Protein AF-A0A220MGC7-F1 (afdb_monomer_lite)

Organism: NCBI:txid54913

Structure (mmCIF, N/CA/C/O backbone):
data_AF-A0A220MGC7-F1
#
_entry.id   AF-A0A220MGC7-F1
#
loop_
_atom_site.group_PDB
_atom_site.id
_atom_site.type_symbol
_atom_site.label_atom_id
_atom_site.label_alt_id
_atom_site.label_comp_id
_atom_site.label_asym_id
_atom_site.label_entity_id
_atom_site.label_seq_id
_atom_site.pdbx_PDB_ins_code
_atom_site.Cartn_x
_atom_site.Cartn_y
_atom_site.Cartn_z
_atom_site.occupancy
_atom_site.B_iso_or_equiv
_atom_site.auth_seq_id
_atom_site.auth_comp_id
_atom_site.auth_asym_id
_atom_site.auth_atom_id
_atom_site.pdbx_PDB_model_num
ATOM 1 N N . MET A 1 1 ? 6.295 -24.221 7.980 1.00 47.97 1 MET A N 1
ATOM 2 C CA . MET A 1 1 ? 5.967 -22.793 8.224 1.00 47.97 1 MET A CA 1
ATOM 3 C C . MET A 1 1 ? 4.559 -22.702 8.800 1.00 47.97 1 MET A C 1
ATOM 5 O O . MET A 1 1 ? 3.687 -23.423 8.346 1.00 47.97 1 MET A O 1
ATOM 9 N N . HIS A 1 2 ? 4.346 -21.854 9.801 1.00 59.75 2 HIS A N 1
ATOM 10 C CA . HIS A 1 2 ? 3.189 -21.803 10.715 1.00 59.75 2 HIS A CA 1
ATOM 11 C C . HIS A 1 2 ? 1.867 -21.278 10.103 1.00 59.75 2 HIS A C 1
ATOM 13 O O . HIS A 1 2 ? 0.890 -21.113 10.821 1.00 59.75 2 HIS A O 1
ATOM 19 N N . GLY A 1 3 ? 1.795 -21.013 8.792 1.00 69.31 3 GLY A N 1
ATOM 20 C CA . GLY A 1 3 ? 0.555 -20.589 8.115 1.00 69.31 3 GLY A CA 1
ATOM 21 C C . GLY A 1 3 ? 0.034 -19.190 8.491 1.00 69.31 3 GLY A C 1
ATOM 22 O O . GLY A 1 3 ? -1.058 -18.814 8.059 1.00 69.31 3 GLY A O 1
ATOM 23 N N . PHE A 1 4 ? 0.802 -18.421 9.273 1.00 72.69 4 PHE A N 1
ATOM 24 C CA . PHE A 1 4 ? 0.539 -17.022 9.615 1.00 72.69 4 PHE A CA 1
ATOM 25 C C . PHE A 1 4 ? 1.581 -16.122 8.935 1.00 72.69 4 PHE A C 1
ATOM 27 O O . PHE A 1 4 ? 2.772 -16.400 9.066 1.00 72.69 4 PHE A O 1
ATOM 34 N N . PRO A 1 5 ? 1.164 -15.059 8.221 1.00 79.25 5 PRO A N 1
ATOM 35 C CA . PRO A 1 5 ? 2.094 -14.146 7.552 1.00 79.25 5 PRO A CA 1
ATOM 36 C C . PRO A 1 5 ? 2.871 -13.267 8.542 1.00 79.25 5 PRO A C 1
ATOM 38 O O . PRO A 1 5 ? 4.000 -12.879 8.263 1.00 79.25 5 PRO A O 1
ATOM 41 N N . VAL A 1 6 ? 2.261 -12.954 9.690 1.00 86.88 6 VAL A N 1
ATOM 42 C CA . VAL A 1 6 ? 2.831 -12.154 10.779 1.00 86.88 6 VAL A CA 1
ATOM 43 C C . VAL A 1 6 ? 2.345 -12.748 12.101 1.00 86.88 6 VAL A C 1
ATOM 45 O O . VAL A 1 6 ? 1.172 -13.110 12.210 1.00 86.88 6 VAL A O 1
ATOM 48 N N . ILE A 1 7 ? 3.233 -12.839 13.092 1.00 89.38 7 ILE A N 1
ATOM 49 C CA . ILE A 1 7 ? 2.901 -13.187 14.480 1.00 89.38 7 ILE A CA 1
ATOM 50 C C . ILE A 1 7 ? 3.093 -11.933 15.327 1.00 89.38 7 ILE A C 1
ATOM 52 O O . ILE A 1 7 ? 4.129 -11.275 15.234 1.00 89.38 7 ILE A O 1
ATOM 56 N N . VAL A 1 8 ? 2.088 -11.598 16.132 1.00 90.25 8 VAL A N 1
ATOM 57 C CA . VAL A 1 8 ? 2.117 -10.438 17.026 1.00 90.25 8 VAL A CA 1
ATOM 58 C C . VAL A 1 8 ? 2.331 -10.926 18.449 1.00 90.25 8 VAL A C 1
ATOM 60 O O . VAL A 1 8 ? 1.638 -11.842 18.894 1.00 90.25 8 VAL A O 1
ATOM 63 N N . PHE A 1 9 ? 3.269 -10.305 19.155 1.00 89.25 9 PHE A N 1
ATOM 64 C CA . PHE A 1 9 ? 3.554 -10.591 20.555 1.00 89.25 9 PHE A CA 1
ATOM 65 C C . PHE A 1 9 ? 3.018 -9.470 21.444 1.00 89.25 9 PHE A C 1
ATOM 67 O O . PHE A 1 9 ? 3.041 -8.300 21.058 1.00 89.25 9 PHE A O 1
ATOM 74 N N . ASP A 1 10 ? 2.510 -9.849 22.611 1.00 86.50 10 ASP A N 1
ATOM 75 C CA . ASP A 1 10 ? 2.192 -8.927 23.691 1.00 86.50 10 ASP A CA 1
ATOM 76 C C . ASP A 1 10 ? 3.470 -8.494 24.430 1.00 86.50 10 ASP A C 1
ATOM 78 O O . ASP A 1 10 ? 4.592 -8.901 24.110 1.00 86.50 10 ASP A O 1
ATOM 82 N N . ARG A 1 11 ? 3.301 -7.665 25.459 1.00 82.19 11 ARG A N 1
ATOM 83 C CA . ARG A 1 11 ? 4.412 -7.145 26.273 1.00 82.19 11 ARG A CA 1
ATOM 84 C C . ARG A 1 11 ? 5.139 -8.204 27.097 1.00 82.19 11 ARG A C 1
ATOM 86 O O . ARG A 1 11 ? 6.274 -7.979 27.504 1.00 82.19 11 ARG A O 1
ATOM 93 N N . ASN A 1 12 ? 4.502 -9.344 27.332 1.00 85.69 12 ASN A N 1
ATOM 94 C CA . ASN A 1 12 ? 5.062 -10.470 28.066 1.00 85.69 12 ASN A CA 1
ATOM 95 C C . ASN A 1 12 ? 5.705 -11.498 27.121 1.00 85.69 12 ASN A C 1
ATOM 97 O O . ASN A 1 12 ? 5.949 -12.633 27.533 1.00 85.69 12 ASN A O 1
ATOM 101 N N . ASN A 1 13 ? 5.952 -11.126 25.857 1.00 85.56 13 ASN A N 1
ATOM 102 C CA . ASN A 1 13 ? 6.429 -12.007 24.790 1.00 85.56 13 ASN A CA 1
ATOM 103 C C . ASN A 1 13 ? 5.530 -13.234 24.553 1.00 85.56 13 ASN A C 1
ATOM 105 O O . ASN A 1 13 ? 5.975 -14.244 24.002 1.00 85.56 13 ASN A O 1
ATOM 109 N N . LYS A 1 14 ? 4.253 -13.162 24.937 1.00 89.19 14 LYS A N 1
ATOM 110 C CA . LYS A 1 14 ? 3.251 -14.171 24.593 1.00 89.19 14 LYS A CA 1
ATOM 111 C C . LYS A 1 14 ? 2.584 -13.788 23.285 1.00 89.19 14 LYS A C 1
ATOM 113 O O . LYS A 1 14 ? 2.528 -12.626 22.896 1.00 89.19 14 LYS A O 1
ATOM 118 N N . ILE A 1 15 ? 2.073 -14.784 22.574 1.00 90.12 15 ILE A N 1
ATOM 119 C CA . ILE A 1 15 ? 1.393 -14.545 21.303 1.00 90.12 15 ILE A CA 1
AT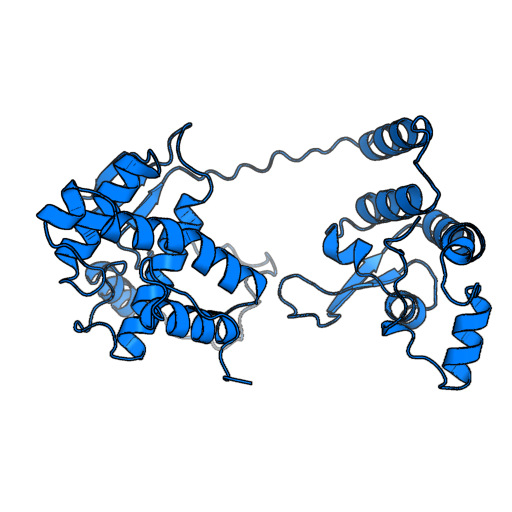OM 120 C C . ILE A 1 15 ? 0.086 -13.798 21.574 1.00 90.12 15 ILE A C 1
ATOM 122 O O . ILE A 1 15 ? -0.821 -14.321 22.223 1.00 90.12 15 ILE A O 1
ATOM 126 N N . HIS A 1 16 ? -0.042 -12.603 21.003 1.00 91.19 16 HIS A N 1
ATOM 127 C CA . HIS A 1 16 ? -1.287 -11.854 20.995 1.00 91.19 16 HIS A CA 1
ATOM 128 C C . HIS A 1 16 ? -2.202 -12.426 19.899 1.00 91.19 16 HIS A C 1
ATOM 130 O O . HIS A 1 16 ? -2.249 -11.948 18.756 1.00 91.19 16 HIS A O 1
ATOM 136 N N . LEU A 1 17 ? -2.944 -13.479 20.251 1.00 91.00 17 LEU A N 1
ATOM 137 C CA . LEU A 1 17 ? -3.769 -14.255 19.320 1.00 91.00 17 LEU A CA 1
ATOM 138 C C . LEU A 1 17 ? -4.753 -13.399 18.489 1.00 91.00 17 LEU A C 1
ATOM 140 O O . LEU A 1 17 ? -4.747 -13.563 17.268 1.00 91.00 17 LEU A O 1
ATOM 144 N N . PRO A 1 18 ? -5.525 -12.443 19.055 1.00 92.38 18 PRO A N 1
ATOM 145 C CA . PRO A 1 18 ? -6.487 -11.653 18.273 1.00 92.38 18 PRO A CA 1
ATOM 146 C C . PRO A 1 18 ? -5.854 -10.872 17.114 1.00 92.38 18 PRO A C 1
ATOM 148 O O . PRO A 1 18 ? -6.333 -10.924 15.984 1.00 92.38 18 PRO A O 1
ATOM 151 N N . LEU A 1 19 ? -4.737 -10.185 17.367 1.00 93.62 19 LEU A N 1
ATOM 152 C CA . LEU A 1 19 ? -4.000 -9.429 16.352 1.00 93.62 19 LEU A CA 1
ATOM 153 C C . LEU A 1 19 ? -3.305 -10.337 15.333 1.00 93.62 19 LEU A C 1
ATOM 155 O O . LEU A 1 19 ? -3.246 -9.995 14.154 1.00 93.62 19 LEU A O 1
ATOM 159 N N . THR A 1 20 ? -2.841 -11.514 15.757 1.00 93.25 20 THR A N 1
ATOM 160 C CA . THR A 1 20 ? -2.259 -12.523 14.856 1.00 93.25 20 THR A CA 1
ATOM 161 C C . THR A 1 20 ? -3.316 -13.101 13.904 1.00 93.25 20 THR A C 1
ATOM 163 O O . THR A 1 20 ? -3.089 -13.195 12.694 1.00 93.25 20 THR A O 1
ATOM 166 N N . VAL A 1 21 ? -4.507 -13.427 14.418 1.00 92.88 21 VAL A N 1
ATOM 167 C CA . VAL A 1 21 ? -5.656 -13.867 13.607 1.00 92.88 21 VAL A CA 1
ATOM 168 C C . VAL A 1 21 ? -6.116 -12.746 12.679 1.00 92.88 21 VAL A C 1
ATOM 170 O O . VAL A 1 21 ? -6.300 -12.979 11.485 1.00 92.88 21 VAL A O 1
ATOM 173 N N . PHE A 1 22 ? -6.236 -11.520 13.193 1.00 94.75 22 PHE A N 1
ATOM 174 C CA . PHE A 1 22 ? -6.570 -10.354 12.382 1.00 94.75 22 PHE A CA 1
ATOM 175 C C . PHE A 1 22 ? -5.589 -10.160 11.228 1.00 94.75 22 PHE A C 1
ATOM 177 O O . PHE A 1 22 ? -6.034 -9.976 10.101 1.00 94.75 22 PHE A O 1
ATOM 184 N N . ALA A 1 23 ? -4.278 -10.234 11.475 1.00 92.81 23 ALA A N 1
ATOM 185 C CA . ALA A 1 23 ? -3.274 -10.076 10.430 1.00 92.81 23 ALA A CA 1
ATOM 186 C C . ALA A 1 23 ? -3.489 -11.099 9.308 1.00 92.81 23 ALA A C 1
ATOM 188 O O . ALA A 1 23 ? -3.582 -10.724 8.139 1.00 92.81 23 ALA A O 1
ATOM 189 N N . LYS A 1 24 ? -3.658 -12.381 9.656 1.00 92.50 24 LYS A N 1
ATOM 190 C CA . LYS A 1 24 ? -3.929 -13.448 8.683 1.00 92.50 24 LYS A CA 1
ATOM 191 C C . LYS A 1 24 ? -5.165 -13.155 7.829 1.00 92.50 24 LYS A C 1
ATOM 193 O O . LYS A 1 24 ? -5.079 -13.217 6.607 1.00 92.50 24 LYS A O 1
ATOM 198 N N . GLU A 1 25 ? -6.284 -12.804 8.453 1.00 92.69 25 GLU A N 1
ATOM 199 C CA . GLU A 1 25 ? -7.544 -12.528 7.746 1.00 92.69 25 GLU A CA 1
ATOM 200 C C . GLU A 1 25 ? -7.506 -11.201 6.966 1.00 92.69 25 GLU A C 1
ATOM 202 O O . GLU A 1 25 ? -8.093 -11.061 5.895 1.00 92.69 25 GLU A O 1
ATOM 207 N N . ALA A 1 26 ? -6.758 -10.207 7.443 1.00 90.88 26 ALA A N 1
ATOM 208 C CA . ALA A 1 26 ? -6.534 -8.974 6.701 1.00 90.88 26 ALA A CA 1
ATOM 209 C C . ALA A 1 26 ? -5.710 -9.236 5.430 1.00 90.88 26 ALA A C 1
ATOM 211 O O . ALA A 1 26 ? -5.998 -8.639 4.395 1.00 90.88 26 ALA A O 1
ATOM 212 N N . HIS A 1 27 ? -4.729 -10.144 5.478 1.00 88.94 27 HIS A N 1
ATOM 213 C CA . HIS A 1 27 ? -3.932 -10.548 4.314 1.00 88.94 27 HIS A CA 1
ATOM 214 C C . HIS A 1 27 ? -4.713 -11.370 3.282 1.00 88.94 27 HIS A C 1
ATOM 216 O O . HIS A 1 27 ? -4.355 -11.340 2.107 1.00 88.94 27 HIS A O 1
ATOM 222 N N . THR A 1 28 ? -5.770 -12.084 3.682 1.00 87.69 28 THR A N 1
ATOM 223 C CA . THR A 1 28 ? -6.660 -12.769 2.728 1.00 87.69 28 THR A CA 1
ATOM 224 C C . THR A 1 28 ? -7.648 -11.794 2.087 1.00 87.69 28 THR A C 1
ATOM 226 O O . THR A 1 28 ? -7.930 -11.897 0.895 1.00 87.69 28 THR A O 1
ATOM 229 N N . ALA A 1 29 ? -8.145 -10.814 2.849 1.00 85.31 29 ALA A N 1
ATOM 230 C CA . ALA A 1 29 ? -9.151 -9.862 2.377 1.00 85.31 29 ALA A CA 1
ATOM 231 C C . ALA A 1 29 ? -8.580 -8.622 1.658 1.00 85.31 29 ALA A C 1
ATOM 233 O O . ALA A 1 29 ? -9.304 -7.950 0.916 1.00 85.31 29 ALA A O 1
ATOM 234 N N . LYS A 1 30 ? -7.319 -8.250 1.914 1.00 86.25 30 LYS A N 1
ATOM 235 C CA . LYS A 1 30 ? -6.673 -7.020 1.419 1.00 86.25 30 LYS A CA 1
ATOM 236 C C . LYS A 1 30 ? -5.268 -7.304 0.890 1.00 86.25 30 LYS A C 1
ATOM 238 O O . LYS A 1 30 ? -4.669 -8.332 1.172 1.00 86.25 30 LYS A O 1
ATOM 243 N N . SER A 1 31 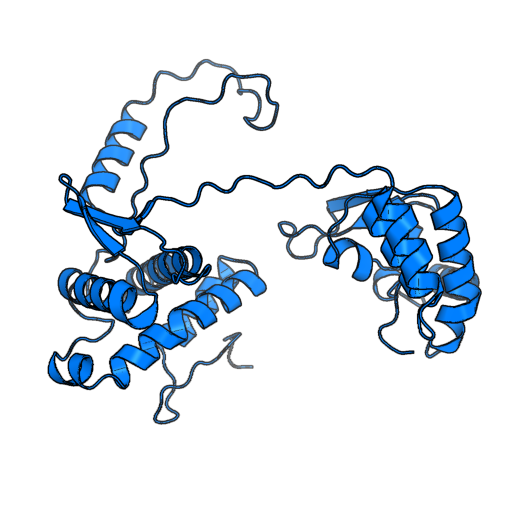? -4.714 -6.348 0.140 1.00 84.25 31 SER A N 1
ATOM 244 C CA . SER A 1 31 ? -3.312 -6.422 -0.280 1.00 84.25 31 SER A CA 1
ATOM 245 C C . SER A 1 31 ? -2.376 -6.406 0.932 1.00 84.25 31 SER A C 1
ATOM 247 O O . SER A 1 31 ? -2.678 -5.789 1.958 1.00 84.25 31 SER A O 1
ATOM 249 N N . GLN A 1 32 ? -1.203 -7.029 0.790 1.00 85.69 32 GLN A N 1
ATOM 250 C CA . GLN A 1 32 ? -0.223 -7.160 1.873 1.00 85.69 32 GLN A CA 1
ATOM 251 C C . GLN A 1 32 ? 0.145 -5.812 2.512 1.00 85.69 32 GLN A C 1
ATOM 253 O O . GLN A 1 32 ? 0.155 -5.685 3.733 1.00 85.69 32 GLN A O 1
ATOM 258 N N . GLY A 1 33 ? 0.368 -4.778 1.694 1.00 85.38 33 GLY A N 1
ATOM 259 C CA . GLY A 1 33 ? 0.678 -3.433 2.186 1.00 85.38 33 GLY A CA 1
ATOM 260 C C . GLY A 1 33 ? -0.461 -2.804 2.995 1.00 85.38 33 GLY A C 1
ATOM 261 O O . GLY A 1 33 ? -0.215 -2.159 4.014 1.00 85.38 33 GLY A O 1
ATOM 262 N N . THR A 1 34 ? -1.716 -3.007 2.578 1.00 87.06 34 THR A N 1
ATOM 263 C CA . THR A 1 34 ? -2.887 -2.503 3.312 1.00 87.06 34 THR A CA 1
ATOM 264 C C . THR A 1 34 ? -3.085 -3.245 4.629 1.00 87.06 34 THR A C 1
ATOM 266 O O . THR A 1 34 ? -3.285 -2.585 5.644 1.00 87.06 34 THR A O 1
ATOM 269 N N . ALA A 1 35 ? -2.969 -4.575 4.634 1.00 90.62 35 ALA A N 1
ATOM 270 C CA . ALA A 1 35 ? -3.054 -5.377 5.853 1.00 90.62 35 ALA A CA 1
ATOM 271 C C . ALA A 1 35 ? -1.992 -4.952 6.884 1.00 90.62 35 ALA A C 1
ATOM 273 O O . ALA A 1 35 ? -2.333 -4.654 8.029 1.00 90.62 35 ALA A O 1
ATOM 274 N N . ASN A 1 36 ? -0.737 -4.791 6.449 1.00 91.25 36 ASN A N 1
ATOM 275 C CA . ASN A 1 36 ? 0.356 -4.321 7.305 1.00 91.25 36 ASN A CA 1
ATOM 276 C C . ASN A 1 36 ? 0.114 -2.906 7.834 1.00 91.25 36 ASN A C 1
ATOM 278 O O . ASN A 1 36 ? 0.331 -2.634 9.010 1.00 91.25 36 ASN A O 1
ATOM 282 N N . THR A 1 37 ? -0.370 -2.001 6.981 1.00 91.81 37 THR A N 1
ATOM 283 C CA . THR A 1 37 ? -0.686 -0.630 7.402 1.00 91.81 37 THR A CA 1
ATOM 284 C C . THR A 1 37 ? -1.789 -0.636 8.455 1.00 91.81 37 THR A C 1
ATOM 286 O O . THR A 1 37 ? -1.679 0.069 9.454 1.00 91.81 37 THR A O 1
ATOM 289 N N . TYR A 1 38 ? -2.834 -1.443 8.271 1.00 94.50 38 TYR A N 1
ATOM 290 C CA . TYR A 1 38 ? -3.927 -1.549 9.235 1.00 94.50 38 TYR A CA 1
ATOM 291 C C . TYR A 1 38 ? -3.438 -2.096 10.573 1.00 94.50 38 TYR A C 1
ATOM 293 O O . TYR A 1 38 ? -3.701 -1.470 11.597 1.00 94.50 38 TYR A O 1
ATOM 301 N N . LEU A 1 39 ? -2.670 -3.189 10.557 1.00 93.62 39 LEU A N 1
ATOM 302 C CA . LEU A 1 39 ? -2.075 -3.767 11.761 1.00 93.62 39 LEU A CA 1
ATOM 303 C C . LEU A 1 39 ? -1.206 -2.744 12.505 1.00 93.62 39 LEU A C 1
ATOM 305 O O . LEU A 1 39 ? -1.440 -2.475 13.679 1.00 93.62 39 LEU A O 1
ATOM 309 N N . ASN A 1 40 ? -0.274 -2.098 11.804 1.00 92.50 40 ASN A N 1
ATOM 310 C CA . ASN A 1 40 ? 0.619 -1.096 12.393 1.00 92.50 40 ASN A CA 1
ATOM 311 C C . ASN A 1 40 ? -0.124 0.126 12.936 1.00 92.50 40 ASN A C 1
ATOM 313 O O . ASN A 1 40 ? 0.341 0.757 13.880 1.00 92.50 40 ASN A O 1
ATOM 317 N N . THR A 1 41 ? -1.277 0.464 12.357 1.00 93.81 41 THR A N 1
ATOM 318 C CA . THR A 1 41 ? -2.065 1.615 12.810 1.00 93.81 41 THR A CA 1
ATOM 319 C C . THR A 1 41 ? -2.847 1.305 14.086 1.00 93.81 41 THR A C 1
ATOM 321 O O . THR A 1 41 ? -2.999 2.189 14.924 1.00 93.81 41 THR A O 1
ATOM 324 N N . ILE A 1 42 ? -3.339 0.074 14.259 1.00 94.88 42 ILE A N 1
ATOM 325 C CA . ILE A 1 42 ? -4.097 -0.306 15.464 1.00 94.88 42 ILE A CA 1
ATOM 326 C C . ILE A 1 42 ? -3.194 -0.766 16.608 1.00 94.88 42 ILE A C 1
ATOM 328 O O . ILE A 1 42 ? -3.581 -0.617 17.761 1.00 94.88 42 ILE A O 1
ATOM 332 N N . LEU A 1 43 ? -1.989 -1.272 16.322 1.00 93.44 43 LEU A N 1
ATOM 333 C CA . LEU A 1 43 ? -1.046 -1.753 17.338 1.00 93.44 43 LEU A CA 1
ATOM 334 C C . LEU A 1 43 ? -0.839 -0.764 18.505 1.00 93.44 43 LEU A C 1
ATOM 336 O O . LEU A 1 43 ? -1.012 -1.181 19.649 1.00 93.44 43 LEU A O 1
ATOM 340 N N . PRO A 1 44 ? -0.576 0.540 18.273 1.00 93.62 44 PRO A N 1
ATOM 341 C CA . PRO A 1 44 ? -0.418 1.506 19.359 1.00 93.62 44 PRO A CA 1
ATOM 342 C C . PRO A 1 44 ? -1.652 1.662 20.256 1.00 93.62 44 PRO A C 1
ATOM 344 O O . PRO A 1 44 ? -1.499 2.003 21.426 1.00 93.62 44 PRO A O 1
ATOM 347 N N . PHE A 1 45 ? -2.860 1.432 19.733 1.00 94.25 45 PHE A N 1
ATOM 348 C CA . PHE A 1 45 ? -4.089 1.447 20.529 1.00 94.25 45 PHE A CA 1
ATOM 349 C C . PHE A 1 45 ? -4.174 0.225 21.445 1.00 94.25 45 PHE A C 1
ATOM 351 O O . PHE A 1 45 ? -4.414 0.389 22.636 1.00 94.25 45 PHE A O 1
ATOM 358 N N . PHE A 1 46 ? -3.901 -0.977 20.926 1.00 93.69 46 PHE A N 1
ATOM 359 C CA . PHE A 1 46 ? -3.861 -2.194 21.749 1.00 93.69 46 PHE A CA 1
ATOM 360 C C . PHE A 1 46 ? -2.778 -2.113 22.815 1.00 93.69 46 PHE A C 1
ATOM 362 O O . PHE A 1 46 ? -3.044 -2.401 23.975 1.00 93.69 46 PHE A O 1
ATOM 369 N N . SER A 1 47 ? -1.587 -1.633 22.445 1.00 92.12 47 SER A N 1
ATOM 370 C CA . SER A 1 47 ? -0.546 -1.364 23.427 1.00 92.12 47 SER A CA 1
ATOM 371 C C . SER A 1 47 ? -1.054 -0.393 24.483 1.00 92.12 47 SER A C 1
ATOM 373 O O . SER A 1 47 ? -0.970 -0.722 25.653 1.00 92.12 47 SER A O 1
ATOM 375 N N . TRP A 1 48 ? -1.626 0.755 24.097 1.00 92.94 48 TRP A N 1
ATOM 376 C CA . TRP A 1 48 ? -2.128 1.766 25.034 1.00 92.94 48 TRP A CA 1
ATOM 377 C C . TRP A 1 48 ? -3.141 1.220 26.047 1.00 92.94 48 TRP A C 1
ATOM 379 O O . TRP A 1 48 ? -3.010 1.551 27.223 1.00 92.94 48 TRP A O 1
ATOM 389 N N . LEU A 1 49 ? -4.064 0.343 25.635 1.00 91.62 49 LEU A N 1
ATOM 390 C CA . LEU A 1 49 ? -4.991 -0.329 26.558 1.00 91.62 49 LEU A CA 1
ATOM 391 C C . LEU A 1 49 ? -4.264 -1.114 27.669 1.00 91.62 49 LEU A C 1
ATOM 393 O O . LEU A 1 49 ? -4.766 -1.195 28.783 1.00 91.62 49 LEU A O 1
ATOM 397 N N . GLU A 1 50 ? -3.074 -1.652 27.389 1.00 88.88 50 GLU A N 1
ATOM 398 C CA . GLU A 1 50 ? -2.268 -2.426 28.345 1.00 88.88 50 GLU A CA 1
ATOM 399 C C . GLU A 1 50 ? -1.292 -1.580 29.187 1.00 88.88 50 GLU A C 1
ATOM 401 O O . GLU A 1 50 ? -0.815 -2.056 30.215 1.00 88.88 50 GLU A O 1
ATOM 406 N N . ILE A 1 51 ? -0.916 -0.368 28.749 1.00 89.50 51 ILE A N 1
ATOM 407 C CA . ILE A 1 51 ? 0.084 0.481 29.452 1.00 89.50 51 ILE A CA 1
ATOM 408 C C . ILE A 1 51 ? -0.575 1.543 30.306 1.00 89.50 51 ILE A C 1
ATOM 410 O O . ILE A 1 51 ? -0.018 1.954 31.323 1.00 89.50 51 ILE A O 1
ATOM 414 N N . ASP A 1 52 ? -1.667 2.106 29.805 1.00 90.06 52 ASP A N 1
ATOM 415 C CA . ASP A 1 52 ? -2.153 3.370 30.313 1.00 90.06 52 ASP A CA 1
ATOM 416 C C . ASP A 1 52 ? -2.750 3.178 31.712 1.00 90.06 52 ASP A C 1
ATOM 418 O O . ASP A 1 52 ? -3.676 2.379 31.872 1.00 90.06 52 ASP A O 1
ATOM 422 N N . PRO A 1 53 ? -2.252 3.894 32.739 1.00 87.31 53 PRO A N 1
ATOM 423 C CA . PRO A 1 53 ? -2.713 3.695 34.107 1.00 87.31 53 PRO A CA 1
ATOM 424 C C . PRO A 1 53 ? -4.218 3.904 34.274 1.00 87.31 53 PRO A C 1
ATOM 426 O O . PRO A 1 53 ? -4.817 3.283 35.150 1.00 87.31 53 PRO A O 1
ATOM 429 N N . TRP A 1 54 ? -4.834 4.771 33.463 1.00 86.44 54 TRP A N 1
ATOM 430 C CA . TRP A 1 54 ? -6.276 4.987 33.497 1.00 86.44 54 TRP A CA 1
ATOM 431 C C . TRP A 1 54 ? -7.030 3.798 32.898 1.00 86.44 54 TRP A C 1
ATOM 433 O O . TRP A 1 54 ? -7.985 3.328 33.513 1.00 86.44 54 TRP A O 1
ATOM 443 N N . GLN A 1 55 ? -6.567 3.260 31.765 1.00 86.31 55 GLN A N 1
ATOM 444 C CA . GLN A 1 55 ? -7.187 2.084 31.135 1.00 86.31 55 GLN A CA 1
ATOM 445 C C . GLN A 1 55 ? -7.043 0.818 31.984 1.00 86.31 55 GLN A C 1
ATOM 447 O O . GLN A 1 55 ? -7.997 0.057 32.142 1.00 86.31 55 GLN A O 1
ATOM 452 N N . ILE A 1 56 ? -5.883 0.628 32.616 1.00 86.44 56 ILE A N 1
ATOM 453 C CA . ILE A 1 56 ? -5.659 -0.493 33.537 1.00 86.44 56 ILE A CA 1
ATOM 454 C C . ILE A 1 56 ? -6.626 -0.404 34.726 1.00 86.44 56 ILE A C 1
ATOM 456 O O . ILE A 1 56 ? -7.234 -1.403 35.103 1.00 86.44 56 ILE A O 1
ATOM 460 N N . ARG A 1 57 ? -6.817 0.794 35.303 1.00 86.69 57 ARG A N 1
ATOM 461 C CA . ARG A 1 57 ? -7.763 1.004 36.416 1.00 86.69 57 ARG A CA 1
ATOM 462 C C . ARG A 1 57 ? -9.220 0.850 35.994 1.00 86.69 57 ARG A C 1
ATOM 464 O O . ARG A 1 57 ? -10.022 0.362 36.782 1.00 86.69 57 ARG A O 1
ATOM 471 N N . SER A 1 58 ? -9.572 1.288 34.786 1.00 84.00 58 SER A N 1
ATOM 472 C CA . SER A 1 58 ? -10.936 1.165 34.261 1.00 84.00 58 SER A CA 1
ATOM 473 C C . SER A 1 58 ? -11.292 -0.278 33.885 1.00 84.00 58 SER A C 1
ATOM 475 O O . SER A 1 58 ? -12.475 -0.580 33.696 1.00 84.00 58 SER A O 1
ATOM 477 N N . GLY A 1 59 ? -10.285 -1.158 33.798 1.00 84.81 59 GLY A N 1
ATOM 478 C CA . GLY A 1 59 ? -10.425 -2.567 33.444 1.00 84.81 59 GLY A CA 1
ATOM 479 C C . GLY A 1 59 ? -10.881 -2.774 32.001 1.00 84.81 59 GLY A C 1
ATOM 480 O O . GLY A 1 59 ? -11.385 -3.844 31.670 1.00 84.81 59 GLY A O 1
ATOM 481 N N . VAL A 1 60 ? -10.771 -1.752 31.146 1.00 87.31 60 VAL A N 1
ATOM 482 C CA . VAL A 1 60 ? -11.288 -1.827 29.779 1.00 87.31 60 VAL A CA 1
ATOM 483 C C . VAL A 1 60 ? -10.324 -2.614 28.903 1.00 87.31 60 VAL A C 1
ATOM 485 O O . VAL A 1 60 ? -9.187 -2.215 28.668 1.00 87.31 60 VAL A O 1
ATOM 488 N N . THR A 1 61 ? -10.815 -3.730 28.375 1.00 90.12 61 THR A N 1
ATOM 489 C CA . THR A 1 61 ? -10.101 -4.576 27.418 1.00 90.12 61 THR A CA 1
ATOM 490 C C . THR A 1 61 ? -10.779 -4.531 26.048 1.00 90.12 61 THR A C 1
ATOM 492 O O . THR A 1 61 ? -11.901 -4.046 25.890 1.00 90.12 61 THR A O 1
ATOM 495 N N . TRP A 1 62 ? -10.094 -5.019 25.012 1.00 91.94 62 TRP A N 1
ATOM 496 C CA . TRP A 1 62 ? -10.617 -4.997 23.640 1.00 91.94 62 TRP A CA 1
ATOM 497 C C . TRP A 1 62 ? -11.867 -5.877 23.451 1.00 91.94 62 TRP A C 1
ATOM 499 O O . TRP A 1 62 ? -12.640 -5.654 22.525 1.00 91.94 62 TRP A O 1
ATOM 509 N N . ASN A 1 63 ? -12.076 -6.883 24.302 1.00 92.81 63 ASN A N 1
ATOM 510 C CA . ASN A 1 63 ? -13.195 -7.825 24.229 1.00 92.81 63 ASN A CA 1
ATOM 511 C C . ASN A 1 63 ? -14.377 -7.453 25.144 1.00 92.81 63 ASN A C 1
ATOM 513 O O . ASN A 1 63 ? -15.263 -8.280 25.352 1.00 92.81 63 ASN A O 1
ATOM 517 N N . GLU A 1 64 ? -14.405 -6.224 25.661 1.00 93.88 64 GLU A N 1
ATOM 518 C CA . GLU A 1 64 ? -15.511 -5.680 26.454 1.00 93.88 64 GLU A CA 1
ATOM 519 C C . GLU A 1 64 ? -16.761 -5.363 25.626 1.00 93.88 64 GLU A C 1
ATOM 521 O O . GLU A 1 64 ? -16.741 -5.384 24.392 1.00 93.88 64 GLU A O 1
ATOM 526 N N . LYS A 1 65 ? -17.859 -5.019 26.316 1.00 93.06 65 LYS A N 1
ATOM 527 C CA . LYS A 1 65 ? -19.112 -4.567 25.687 1.00 93.06 65 LYS A CA 1
ATOM 528 C C . LYS A 1 65 ? -18.872 -3.428 24.678 1.00 93.06 65 LYS A C 1
ATOM 530 O O . LYS A 1 65 ? -18.023 -2.564 24.937 1.00 93.06 65 LYS A O 1
ATOM 535 N N . PRO A 1 66 ? -19.642 -3.354 23.574 1.00 92.56 66 PRO A N 1
ATOM 536 C CA . PRO A 1 66 ? -19.452 -2.342 22.534 1.00 92.56 66 PRO A CA 1
ATOM 537 C C . PRO A 1 66 ? -19.393 -0.899 23.046 1.00 92.56 66 PRO A C 1
ATOM 539 O O . PRO A 1 66 ? -18.618 -0.094 22.534 1.00 92.56 66 PRO A O 1
ATOM 542 N N . GLU A 1 67 ? -20.162 -0.560 24.079 1.00 91.12 67 GLU A N 1
ATOM 543 C CA . GLU A 1 67 ? -20.194 0.775 24.685 1.00 91.12 67 GLU A CA 1
ATOM 544 C C . GLU A 1 67 ? -18.866 1.121 25.371 1.00 91.12 67 GLU A C 1
ATOM 546 O O . GLU A 1 67 ? -18.348 2.223 25.191 1.00 91.12 67 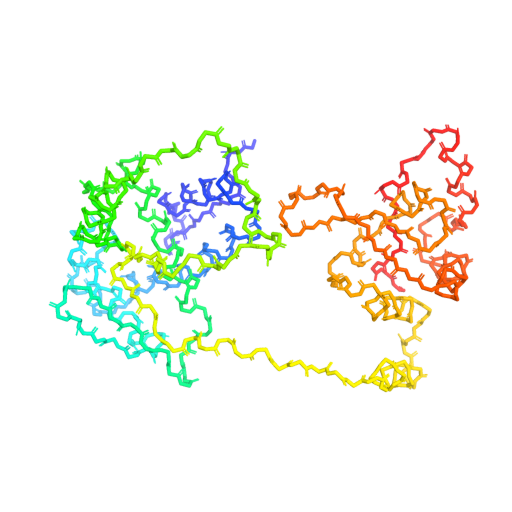GLU A O 1
ATOM 551 N N . ARG A 1 68 ? -18.275 0.164 26.099 1.00 92.56 68 ARG A N 1
ATOM 552 C CA . ARG A 1 68 ? -16.972 0.331 26.765 1.00 92.56 68 ARG A CA 1
ATOM 553 C C . ARG A 1 68 ? -15.842 0.446 25.749 1.00 92.56 68 ARG A C 1
ATOM 555 O O . ARG A 1 68 ? -14.984 1.315 25.882 1.00 92.56 68 ARG A O 1
ATOM 562 N N . VAL A 1 69 ? -15.890 -0.358 24.687 1.00 93.62 69 VAL A N 1
ATOM 563 C CA . VAL A 1 69 ? -14.943 -0.253 23.571 1.00 93.62 69 VAL A CA 1
ATOM 564 C C . VAL A 1 69 ? -15.057 1.111 22.882 1.00 93.62 69 VAL A C 1
ATOM 566 O O . VAL A 1 69 ? -14.042 1.761 22.631 1.00 93.62 69 VAL A O 1
ATOM 569 N N . ARG A 1 70 ? -16.279 1.588 22.600 1.00 94.19 70 ARG A N 1
ATOM 570 C CA . ARG A 1 70 ? -16.513 2.924 22.019 1.00 94.19 70 ARG A CA 1
ATOM 571 C C . ARG A 1 70 ? -15.960 4.029 22.915 1.00 94.19 70 ARG A C 1
ATOM 573 O O . ARG A 1 70 ? -15.373 4.972 22.390 1.00 94.19 70 ARG A O 1
ATOM 580 N N . GLN A 1 71 ? -16.102 3.908 24.233 1.00 92.81 71 GLN A N 1
ATOM 581 C CA . GLN A 1 71 ? -15.525 4.859 25.182 1.00 92.81 71 GLN A CA 1
ATOM 582 C C . GLN A 1 71 ? -13.990 4.861 25.134 1.00 92.81 71 GLN A C 1
ATOM 584 O O . GLN A 1 71 ? -13.395 5.929 25.010 1.00 92.81 71 GLN A O 1
ATOM 589 N N . ALA A 1 72 ? -13.341 3.694 25.138 1.00 93.94 72 ALA A N 1
ATOM 590 C CA . ALA A 1 72 ? -11.884 3.623 25.018 1.00 93.94 72 ALA A CA 1
ATOM 591 C C . ALA A 1 72 ? -11.375 4.202 23.687 1.00 93.94 72 ALA A C 1
ATOM 593 O O . ALA A 1 72 ? -10.366 4.906 23.655 1.00 93.94 72 ALA A O 1
ATOM 594 N N . ILE A 1 73 ? -12.090 3.961 22.580 1.00 94.88 73 ILE A N 1
ATOM 595 C CA . ILE A 1 73 ? -11.764 4.563 21.278 1.00 94.88 73 ILE A CA 1
ATOM 596 C C . ILE A 1 73 ? -11.936 6.087 21.330 1.00 94.88 73 ILE A C 1
ATOM 598 O O . ILE A 1 73 ? -11.071 6.807 20.838 1.00 94.88 73 ILE A O 1
ATOM 602 N N . TYR A 1 74 ? -13.017 6.587 21.934 1.00 94.00 74 TYR A N 1
ATOM 603 C CA . TYR A 1 74 ? -13.251 8.021 22.126 1.00 94.00 74 TYR A CA 1
ATOM 604 C C . TYR A 1 74 ? -12.105 8.682 22.906 1.00 94.00 74 TYR A C 1
ATOM 606 O O . TYR A 1 74 ? -11.546 9.685 22.457 1.00 94.00 74 TYR A O 1
ATOM 614 N N . GLU A 1 75 ? -11.702 8.087 24.029 1.00 93.06 75 GLU A N 1
ATOM 615 C CA . GLU A 1 75 ? -10.592 8.576 24.852 1.00 93.06 75 GLU A CA 1
ATOM 616 C C . GLU A 1 75 ? -9.267 8.551 24.077 1.00 93.06 75 GLU A C 1
ATOM 618 O O . GLU A 1 75 ? -8.529 9.536 24.088 1.00 93.06 75 GLU A O 1
ATOM 623 N N . TYR A 1 76 ? -8.998 7.483 23.320 1.00 94.00 76 TYR A N 1
ATOM 624 C CA . TYR A 1 76 ? -7.799 7.383 22.488 1.00 94.00 76 TYR A CA 1
ATOM 625 C C . TYR A 1 76 ? -7.753 8.439 21.374 1.00 94.00 76 TYR A C 1
ATOM 627 O O . TYR A 1 76 ? -6.706 9.050 21.131 1.00 94.00 76 TYR A O 1
ATOM 635 N N . LEU A 1 77 ? -8.885 8.680 20.703 1.00 92.81 77 LEU A N 1
ATOM 636 C CA . LEU A 1 77 ? -8.998 9.691 19.650 1.00 92.81 77 LEU A CA 1
ATOM 637 C C . LEU A 1 77 ? -8.649 11.087 20.177 1.00 92.81 77 LEU A C 1
ATOM 639 O O . LEU A 1 77 ? -7.943 11.835 19.502 1.00 92.81 77 LEU A O 1
ATOM 643 N N . ILE A 1 78 ? -9.092 11.420 21.388 1.00 91.19 78 ILE A N 1
ATOM 644 C CA . ILE A 1 78 ? -8.812 12.718 22.010 1.00 91.19 78 ILE A CA 1
ATOM 645 C C . ILE A 1 78 ? -7.372 12.775 22.530 1.00 91.19 78 ILE A C 1
ATOM 647 O O . ILE A 1 78 ? -6.630 13.690 22.185 1.00 91.19 78 ILE A O 1
ATOM 651 N N . GLN A 1 79 ? -6.954 11.793 23.333 1.00 90.81 79 GLN A N 1
ATOM 652 C CA . GLN A 1 79 ? -5.694 11.862 24.081 1.00 90.81 79 GLN A CA 1
ATOM 653 C C . GLN A 1 79 ? -4.451 11.559 23.239 1.00 90.81 79 GLN A C 1
ATOM 655 O O . GLN A 1 79 ? -3.380 12.095 23.519 1.00 90.81 79 GLN A O 1
ATOM 660 N N . LYS A 1 80 ? -4.548 10.656 22.254 1.00 90.50 80 LYS A N 1
ATOM 661 C CA . LYS A 1 80 ? -3.384 10.175 21.480 1.00 90.50 80 LYS A CA 1
ATOM 662 C C . LYS A 1 80 ? -3.398 10.621 20.025 1.00 90.50 80 LYS A C 1
ATOM 664 O O . LYS A 1 80 ? -2.330 10.776 19.431 1.00 90.50 80 LYS A O 1
ATOM 669 N N . MET A 1 81 ? -4.586 10.818 19.454 1.00 88.69 81 MET A N 1
ATOM 670 C CA . MET A 1 81 ? -4.753 11.244 18.060 1.00 88.69 81 MET A CA 1
ATOM 671 C C . MET A 1 81 ? -5.113 12.731 17.925 1.00 88.69 81 MET A C 1
ATOM 673 O O . MET A 1 81 ? -5.225 13.200 16.794 1.00 88.69 81 MET A O 1
ATOM 677 N N . CYS A 1 82 ? -5.269 13.459 19.040 1.00 88.50 82 CYS A N 1
ATOM 678 C CA . CYS A 1 82 ? -5.562 14.900 19.106 1.00 88.50 82 CYS A CA 1
ATOM 679 C C . CYS A 1 82 ? -6.815 15.333 18.319 1.00 88.50 82 CYS A C 1
ATOM 681 O O . CYS A 1 82 ? -6.917 16.473 17.857 1.00 88.50 82 CYS A O 1
ATOM 683 N N . CYS A 1 83 ? -7.774 14.422 18.155 1.00 88.56 83 CYS A N 1
ATOM 684 C CA . CYS A 1 83 ? -9.020 14.673 17.441 1.00 88.56 83 CYS A CA 1
ATOM 685 C C . CYS A 1 83 ? -10.047 15.357 18.350 1.00 88.56 83 CYS A C 1
ATOM 687 O O . CYS A 1 83 ? -10.071 15.138 19.562 1.00 88.56 83 CYS A O 1
ATOM 689 N N . LYS A 1 84 ? -10.964 16.125 17.754 1.00 89.00 84 LYS A N 1
ATOM 690 C CA . LYS A 1 84 ? -12.167 16.598 18.454 1.00 89.00 84 LYS A CA 1
ATOM 691 C C . LYS A 1 84 ? -13.317 15.658 18.126 1.00 89.00 84 LYS A C 1
ATOM 693 O O . LYS A 1 84 ? -13.622 15.448 16.957 1.00 89.00 84 LYS A O 1
ATOM 698 N N . VAL A 1 85 ? -13.950 15.084 19.145 1.00 90.50 85 VAL A N 1
ATOM 699 C CA . VAL A 1 85 ? -15.057 14.140 18.955 1.00 90.50 85 VAL A CA 1
ATOM 700 C C . VAL A 1 85 ? -16.336 14.724 19.540 1.00 90.50 85 VAL A C 1
ATOM 702 O O . VAL A 1 85 ? -16.356 15.163 20.687 1.00 90.50 85 VAL A O 1
ATOM 705 N N . ARG A 1 86 ? -17.405 14.758 18.742 1.00 90.00 86 ARG A N 1
ATOM 706 C CA . ARG A 1 86 ? -18.708 15.328 19.111 1.00 90.00 86 ARG A CA 1
ATOM 707 C C . ARG A 1 86 ? -19.813 14.299 18.931 1.00 90.00 86 ARG A C 1
ATOM 709 O O . ARG A 1 86 ? -19.822 13.547 17.959 1.00 90.00 86 ARG A O 1
ATOM 716 N N . HIS A 1 87 ? -20.771 14.284 19.850 1.00 87.50 87 HIS A N 1
ATOM 717 C CA . HIS A 1 87 ? -21.946 13.432 19.716 1.00 87.50 87 HIS A CA 1
ATOM 718 C C . HIS A 1 87 ? -22.911 14.011 18.675 1.00 87.50 87 HIS A C 1
ATOM 720 O O . HIS A 1 87 ? -23.209 15.207 18.690 1.00 87.50 87 HIS A O 1
ATOM 726 N N . HIS A 1 88 ? -23.402 13.171 17.768 1.00 85.00 88 HIS A N 1
ATOM 727 C CA . HIS A 1 88 ? -24.432 13.554 16.812 1.00 85.00 88 HIS A CA 1
ATOM 728 C C . HIS A 1 88 ? -25.821 13.235 17.363 1.00 85.00 88 HIS A C 1
ATOM 730 O O . HIS A 1 88 ? -26.016 12.236 18.043 1.00 85.00 88 HIS A O 1
ATOM 736 N N . LYS A 1 89 ? -26.835 14.004 16.954 1.00 78.50 89 LYS A N 1
ATOM 737 C CA . LYS A 1 89 ? -28.248 13.793 17.333 1.00 78.50 89 LYS A CA 1
ATOM 738 C C . LYS A 1 89 ? -28.826 12.413 16.970 1.00 78.50 89 LYS A C 1
ATOM 740 O O . LYS A 1 89 ? -29.896 12.068 17.443 1.00 78.50 89 LYS A O 1
ATOM 745 N N . TYR A 1 90 ? -28.138 11.646 16.124 1.00 74.94 90 TYR A N 1
ATOM 746 C CA . TYR A 1 90 ? -28.567 10.319 15.661 1.00 74.94 90 TYR A CA 1
ATOM 747 C C . TYR A 1 90 ? -27.755 9.191 16.322 1.00 74.94 90 TYR A C 1
ATOM 749 O O . TYR A 1 90 ? -27.661 8.102 15.772 1.00 74.94 90 TYR A O 1
ATOM 757 N N . GLY A 1 91 ? -27.097 9.458 17.455 1.00 79.44 91 GLY A N 1
ATOM 758 C CA . GLY A 1 91 ? -26.405 8.445 18.259 1.00 79.44 91 GLY A CA 1
ATOM 759 C C . GLY A 1 91 ? -24.968 8.122 17.836 1.00 79.44 91 GLY A C 1
ATOM 760 O O . GLY A 1 91 ? -24.204 7.623 18.656 1.00 79.44 91 GLY A O 1
ATOM 761 N N . PHE A 1 92 ? -24.555 8.443 16.605 1.00 85.12 92 PHE A N 1
ATOM 762 C CA . PHE A 1 92 ? -23.166 8.282 16.153 1.00 85.12 92 PHE A CA 1
ATOM 763 C C . PHE A 1 92 ? -22.258 9.436 16.617 1.00 85.12 92 PHE A C 1
ATOM 765 O O . PHE A 1 92 ? -22.727 10.504 17.017 1.00 85.12 92 PHE A O 1
ATOM 772 N N . GLN A 1 93 ? -20.940 9.250 16.535 1.00 89.00 93 GLN A N 1
ATOM 773 C CA . GLN A 1 93 ? -19.953 10.273 16.888 1.00 89.00 93 GLN A CA 1
ATOM 774 C C . GLN A 1 93 ? -19.271 10.850 15.647 1.00 89.00 93 GLN A C 1
ATOM 776 O O . GLN A 1 93 ? -18.841 10.124 14.750 1.00 89.00 93 GLN A O 1
ATOM 781 N N . VAL A 1 94 ? -19.162 12.174 15.599 1.00 88.38 94 VAL A N 1
ATOM 782 C CA . VAL A 1 94 ? -18.430 12.908 14.565 1.00 88.38 94 VAL A CA 1
ATOM 783 C C . VAL A 1 94 ? -17.015 13.168 15.058 1.00 88.38 94 VAL A C 1
ATOM 785 O O . VAL A 1 94 ? -16.829 13.664 16.166 1.00 88.38 94 VAL A O 1
ATOM 788 N N . VAL A 1 95 ? -16.029 12.829 14.235 1.00 89.38 95 VAL A N 1
ATOM 789 C CA . VAL A 1 95 ? -14.603 13.020 14.504 1.00 89.38 95 VAL A CA 1
ATOM 790 C C . VAL A 1 95 ? -14.095 14.124 13.586 1.00 89.38 95 VAL A C 1
ATOM 792 O O . VAL A 1 95 ? -13.988 13.927 12.374 1.00 89.38 95 VAL A O 1
ATOM 795 N N . ASP A 1 96 ? -13.793 15.280 14.162 1.00 85.75 96 ASP A N 1
ATOM 796 C CA . ASP A 1 96 ? -13.189 16.408 13.463 1.00 85.75 96 ASP A CA 1
ATOM 797 C C . ASP A 1 96 ? -11.661 16.301 13.540 1.00 85.75 96 ASP A C 1
ATOM 799 O O . ASP A 1 96 ? -11.073 16.240 14.628 1.00 85.75 96 ASP A O 1
ATOM 803 N N . VAL A 1 97 ? -11.024 16.295 12.368 1.00 80.56 97 VAL A N 1
ATOM 804 C CA . VAL A 1 97 ? -9.563 16.327 12.233 1.00 80.56 97 VAL A CA 1
ATOM 805 C C . VAL A 1 97 ? -9.090 17.765 12.473 1.00 80.56 97 VAL A C 1
ATOM 807 O O . VAL A 1 97 ? -9.506 18.693 11.783 1.00 80.56 97 VAL A O 1
ATOM 810 N N . THR A 1 98 ? -8.252 17.960 13.486 1.00 72.44 98 THR A N 1
ATOM 811 C CA . THR A 1 98 ? -7.596 19.236 13.821 1.00 72.44 98 THR A CA 1
ATOM 812 C C . THR A 1 98 ? -6.246 19.364 13.106 1.00 72.44 98 THR A C 1
ATOM 814 O O . THR A 1 98 ? -5.761 18.395 12.525 1.00 72.44 98 THR A O 1
ATOM 817 N N . ALA A 1 99 ? -5.604 20.537 13.163 1.00 66.75 99 ALA A N 1
ATOM 818 C CA . ALA A 1 99 ? -4.255 20.725 12.609 1.00 66.75 99 ALA A CA 1
ATOM 819 C C . ALA A 1 99 ? -3.214 19.772 13.237 1.00 66.75 99 ALA A C 1
ATOM 821 O O . ALA A 1 99 ? -2.316 19.302 12.544 1.00 66.75 99 ALA A O 1
ATOM 822 N N . ASP A 1 100 ? -3.394 19.431 14.517 1.00 67.00 100 ASP A N 1
ATOM 823 C CA . ASP A 1 100 ? -2.523 18.518 15.269 1.00 67.00 100 ASP A CA 1
ATOM 824 C C . ASP A 1 100 ? -2.945 17.045 15.150 1.00 67.00 100 ASP A C 1
ATOM 826 O O . ASP A 1 100 ? -2.292 16.148 15.691 1.00 67.00 100 ASP A O 1
ATOM 830 N N . SER A 1 101 ? -4.066 16.771 14.475 1.00 71.81 101 SER A N 1
ATOM 831 C CA . SER A 1 101 ? -4.552 15.408 14.313 1.00 71.81 101 SER A CA 1
ATOM 832 C C . SER A 1 101 ? -3.656 14.621 13.372 1.00 71.81 101 SER A C 1
ATOM 834 O O . SER A 1 101 ? -3.214 15.094 12.324 1.00 71.81 101 SER A O 1
ATOM 836 N N . ARG A 1 102 ? -3.436 13.349 13.704 1.00 72.31 102 ARG A N 1
ATOM 837 C CA . ARG A 1 102 ? -2.654 12.472 12.831 1.00 72.31 102 ARG A CA 1
ATOM 838 C C . ARG A 1 102 ? -3.415 12.216 11.531 1.00 72.31 102 ARG A C 1
ATOM 840 O O . ARG A 1 102 ? -4.580 11.809 11.547 1.00 72.31 102 ARG A O 1
ATOM 847 N N . SER A 1 103 ? -2.714 12.323 10.403 1.00 69.50 103 SER A N 1
ATOM 848 C CA . SER A 1 103 ? -3.225 11.980 9.063 1.00 69.50 103 SER A CA 1
ATOM 849 C C . SER A 1 103 ? -3.684 10.518 8.931 1.00 69.50 103 SER A C 1
ATOM 851 O O . SER A 1 103 ? -4.353 10.143 7.971 1.00 69.50 103 SER A O 1
ATOM 853 N N . THR A 1 104 ? -3.358 9.676 9.914 1.00 81.75 104 THR A N 1
ATOM 854 C CA . THR A 1 104 ? -3.723 8.260 9.975 1.00 81.75 104 THR A CA 1
ATOM 855 C C . THR A 1 104 ? -5.060 7.987 10.667 1.00 81.75 104 THR A C 1
ATOM 857 O O . THR A 1 104 ? -5.476 6.831 10.695 1.00 81.75 104 THR A O 1
ATOM 860 N N . THR A 1 105 ? -5.780 8.995 11.177 1.00 87.94 105 THR A N 1
ATOM 861 C CA . THR A 1 105 ? -7.054 8.807 11.914 1.00 87.94 105 THR A CA 1
ATOM 862 C C . THR A 1 105 ? -8.091 8.014 11.116 1.00 87.94 105 THR A C 1
ATOM 864 O O . THR A 1 105 ? -8.723 7.087 11.627 1.00 87.94 105 THR A O 1
ATOM 867 N N . ARG A 1 106 ? -8.218 8.298 9.818 1.00 87.75 106 ARG A N 1
ATOM 868 C CA . ARG A 1 106 ? -9.092 7.539 8.918 1.00 87.75 106 ARG A CA 1
ATOM 869 C C . ARG A 1 106 ? -8.690 6.084 8.763 1.00 87.75 106 ARG A C 1
ATOM 871 O O . ARG A 1 106 ? -9.548 5.197 8.753 1.00 87.75 106 ARG A O 1
ATOM 878 N N . ILE A 1 107 ? -7.392 5.843 8.626 1.00 90.00 107 ILE A N 1
ATOM 879 C CA . ILE A 1 107 ? -6.836 4.497 8.499 1.00 90.00 107 ILE A CA 1
ATOM 880 C C . ILE A 1 107 ? -7.068 3.735 9.804 1.00 90.00 107 ILE A C 1
ATOM 882 O O . ILE A 1 107 ? -7.511 2.594 9.753 1.00 90.00 107 ILE A O 1
ATOM 886 N N . PHE A 1 108 ? -6.869 4.388 10.949 1.00 94.19 108 PHE A N 1
ATOM 887 C CA . PHE A 1 108 ? -7.101 3.839 12.281 1.00 94.19 108 PHE A CA 1
ATOM 888 C C . PHE A 1 108 ? -8.545 3.366 12.468 1.00 94.19 108 PHE A C 1
ATOM 890 O O . PHE A 1 108 ? -8.769 2.190 12.751 1.00 94.19 108 PHE A O 1
ATOM 897 N N . LEU A 1 109 ? -9.531 4.236 12.224 1.00 93.81 109 LEU A N 1
ATOM 898 C CA . LEU A 1 109 ? -10.948 3.877 12.356 1.00 93.81 109 LEU A CA 1
ATOM 899 C C . LEU A 1 109 ? -11.359 2.773 11.374 1.00 93.81 109 LEU A C 1
ATOM 901 O O . LEU A 1 109 ? -12.102 1.861 11.734 1.00 93.81 109 LEU A O 1
ATOM 905 N N . SER A 1 110 ? -10.842 2.812 10.143 1.00 91.94 110 SER A N 1
ATOM 906 C CA . SER A 1 110 ? -11.111 1.769 9.142 1.00 91.94 110 SER A CA 1
ATOM 907 C C . SER A 1 110 ? -10.507 0.420 9.544 1.00 91.94 110 SER A C 1
ATOM 909 O O . SER A 1 110 ? -11.147 -0.620 9.381 1.00 91.94 110 SER A O 1
ATOM 911 N N . ALA A 1 111 ? -9.288 0.433 10.085 1.00 94.69 111 ALA A N 1
ATOM 912 C CA . ALA A 1 111 ? -8.580 -0.755 10.537 1.00 94.69 111 ALA A CA 1
ATOM 913 C C . ALA A 1 111 ? -9.245 -1.372 11.773 1.00 94.69 111 ALA A C 1
ATOM 915 O O . ALA A 1 111 ? -9.456 -2.582 11.788 1.00 94.69 111 ALA A O 1
ATOM 916 N N . LEU A 1 112 ? -9.658 -0.561 12.755 1.00 95.88 112 LEU A N 1
ATOM 917 C CA . LEU A 1 112 ? -10.420 -1.037 13.913 1.00 95.88 112 LEU A CA 1
ATOM 918 C C . LEU A 1 112 ? -11.770 -1.624 13.507 1.00 95.88 112 LEU A C 1
ATOM 920 O O . LEU A 1 112 ? -12.146 -2.693 13.983 1.00 95.88 112 LEU A O 1
ATOM 924 N N . LYS A 1 113 ? -12.488 -0.965 12.591 1.00 94.81 113 LYS A N 1
ATOM 925 C CA . LYS A 1 113 ? -13.759 -1.487 12.081 1.00 94.81 113 LYS A CA 1
ATOM 926 C C . LYS A 1 113 ? -13.566 -2.857 11.433 1.00 94.81 113 LYS A C 1
ATOM 928 O O . LYS A 1 113 ? -14.354 -3.763 11.697 1.00 94.81 113 LYS A O 1
ATOM 933 N N . LEU A 1 114 ? -12.509 -3.030 10.634 1.00 94.38 114 LEU A N 1
ATOM 934 C CA . LEU A 1 114 ? -12.173 -4.333 10.058 1.00 94.38 114 LEU A CA 1
ATOM 935 C C . LEU A 1 114 ? -11.780 -5.347 11.139 1.00 94.38 114 LEU A C 1
ATOM 937 O O . LEU A 1 114 ? -12.252 -6.476 11.083 1.00 94.38 114 LEU A O 1
ATOM 941 N N . PHE A 1 115 ? -10.964 -4.953 12.121 1.00 96.12 115 PHE A N 1
ATOM 942 C CA . PHE A 1 115 ? -10.549 -5.815 13.230 1.00 96.12 115 PHE A CA 1
ATOM 943 C C . PHE A 1 115 ? -11.753 -6.420 13.950 1.00 96.12 115 PHE A C 1
ATOM 945 O O . PHE A 1 115 ? -11.874 -7.642 14.006 1.00 96.12 115 PHE A O 1
ATOM 952 N N . TYR A 1 116 ? -12.686 -5.588 14.421 1.00 95.81 116 TYR A N 1
ATOM 953 C CA . TYR A 1 116 ? -13.876 -6.086 15.111 1.00 95.81 116 TYR A CA 1
ATOM 954 C C . TYR A 1 116 ? -14.778 -6.908 14.188 1.00 95.81 116 TYR A C 1
ATOM 956 O O . TYR A 1 116 ? -15.336 -7.904 14.631 1.00 95.81 116 TYR A O 1
ATOM 964 N N . GLY A 1 117 ? -14.858 -6.572 12.896 1.00 93.81 117 GLY A N 1
ATOM 965 C CA . GLY A 1 117 ? -15.569 -7.402 11.919 1.00 93.81 117 GLY A CA 1
ATOM 966 C C . GLY A 1 117 ? -14.977 -8.811 11.810 1.00 93.81 117 GLY A C 1
ATOM 967 O O . GLY A 1 117 ? -15.713 -9.794 11.818 1.00 93.81 117 GLY A O 1
ATOM 968 N N . VAL A 1 118 ? -13.646 -8.932 11.777 1.00 94.25 118 VAL A N 1
ATOM 969 C CA . VAL A 1 118 ? -12.965 -10.236 11.781 1.00 94.25 118 VAL A CA 1
ATOM 970 C C . VAL A 1 118 ? -13.193 -10.970 13.104 1.00 94.25 118 VAL A C 1
ATOM 972 O O . VAL A 1 118 ? -13.499 -12.160 13.083 1.00 94.25 118 VAL A O 1
ATOM 975 N N . MET A 1 119 ? -13.065 -10.288 14.246 1.00 95.69 119 MET A N 1
ATOM 976 C CA . MET A 1 119 ? -13.223 -10.925 15.560 1.00 95.69 119 MET A CA 1
ATOM 977 C C . MET A 1 119 ? -14.650 -11.429 15.803 1.00 95.69 119 MET A C 1
ATOM 979 O O . MET A 1 119 ? -14.806 -12.521 16.348 1.00 95.69 119 MET A O 1
ATOM 983 N N . VAL A 1 120 ? -15.671 -10.687 15.360 1.00 93.38 120 VAL A N 1
ATOM 984 C CA . VAL A 1 120 ? -17.077 -11.128 15.375 1.00 93.38 120 VAL A CA 1
ATOM 985 C C . VAL A 1 120 ? -17.249 -12.362 14.487 1.00 93.38 120 VAL A C 1
ATOM 987 O O . VAL A 1 120 ? -17.701 -13.404 14.955 1.00 93.38 120 VAL A O 1
ATOM 990 N N . ASN A 1 121 ? -16.791 -12.303 13.231 1.00 92.56 121 ASN A N 1
ATOM 991 C CA . ASN A 1 121 ? -16.938 -13.411 12.279 1.00 92.56 121 ASN A CA 1
ATOM 992 C C . ASN A 1 121 ? -16.235 -14.700 12.736 1.00 92.56 121 ASN A C 1
ATOM 994 O O . ASN A 1 121 ? -16.706 -15.801 12.457 1.00 92.56 121 ASN A O 1
ATOM 998 N N . LYS A 1 122 ? -15.099 -14.578 13.432 1.00 92.12 122 LYS A N 1
ATOM 999 C CA . LYS A 1 122 ? -14.344 -15.712 13.989 1.00 92.12 122 LYS A CA 1
ATOM 1000 C C . LYS A 1 122 ? -14.794 -16.119 15.393 1.00 92.12 122 LYS A C 1
ATOM 1002 O O . LYS A 1 122 ? -14.195 -17.029 15.958 1.00 92.12 122 LYS A O 1
ATOM 1007 N N . LYS A 1 123 ? -15.828 -15.474 15.950 1.00 92.31 123 LYS A N 1
ATOM 1008 C CA . LYS A 1 123 ? -16.343 -15.708 17.312 1.00 92.31 123 LYS A CA 1
ATOM 1009 C C . LYS A 1 123 ? -15.284 -15.529 18.412 1.00 92.31 123 LYS A C 1
ATOM 1011 O O . LYS A 1 123 ? -15.351 -16.161 19.460 1.00 92.31 123 LYS A O 1
ATOM 1016 N N . HIS A 1 124 ? -14.290 -14.673 18.171 1.00 91.94 124 HIS A N 1
ATOM 1017 C CA . HIS A 1 124 ? -13.308 -14.263 19.181 1.00 91.94 124 HIS A CA 1
ATOM 1018 C C . HIS A 1 124 ? -13.771 -13.041 19.975 1.00 91.94 124 HIS A C 1
ATOM 1020 O O . HIS A 1 124 ? -13.307 -12.832 21.092 1.00 91.94 124 HIS A O 1
ATOM 1026 N N . TYR A 1 125 ? -14.675 -12.238 19.410 1.00 94.06 125 TYR A N 1
ATOM 1027 C CA . TYR A 1 125 ? -15.368 -11.195 20.153 1.00 94.06 125 TYR A CA 1
ATOM 1028 C C . TYR A 1 125 ? -16.654 -11.780 20.763 1.00 94.06 125 TYR A C 1
ATOM 1030 O O . TYR A 1 125 ? -17.429 -12.377 20.016 1.00 94.06 125 TYR A O 1
ATOM 1038 N N . PRO A 1 126 ? -16.896 -11.636 22.080 1.00 90.88 126 PRO A N 1
ATOM 1039 C CA . PRO A 1 126 ? -18.051 -12.254 22.743 1.00 90.88 126 PRO A CA 1
ATOM 1040 C C . PRO A 1 126 ? -19.418 -11.714 22.306 1.00 90.88 126 PRO A C 1
ATOM 1042 O O . PRO A 1 126 ? -20.436 -12.340 22.587 1.00 90.88 126 PRO A O 1
ATOM 1045 N N . PHE A 1 127 ? -19.455 -10.547 21.661 1.00 91.38 127 PHE A N 1
ATOM 1046 C CA . PHE A 1 127 ? -20.688 -9.872 21.270 1.00 91.38 127 PHE A CA 1
ATOM 1047 C C . PHE A 1 127 ? -20.911 -9.967 19.761 1.00 91.38 127 PHE A C 1
ATOM 1049 O O . PHE A 1 127 ? -19.968 -9.961 18.973 1.00 91.38 127 PHE A O 1
ATOM 1056 N N . GLU A 1 128 ? -22.177 -10.000 19.354 1.00 85.06 128 GLU A N 1
ATOM 1057 C CA . GLU A 1 128 ? -22.571 -10.171 17.949 1.00 85.06 128 GLU A CA 1
ATOM 1058 C C . GLU A 1 128 ? -22.344 -8.909 17.103 1.00 85.06 128 GLU A C 1
ATOM 1060 O O . GLU A 1 128 ? -22.200 -8.980 15.885 1.00 85.06 128 GLU A O 1
ATOM 1065 N N . ASN A 1 129 ? -22.262 -7.743 17.750 1.00 86.62 129 ASN A N 1
ATOM 1066 C CA . ASN A 1 129 ? -22.228 -6.453 17.072 1.00 86.62 129 ASN A CA 1
ATOM 1067 C C . ASN A 1 129 ? -20.828 -5.841 17.063 1.00 86.62 129 ASN A C 1
ATOM 1069 O O . ASN A 1 129 ? -20.168 -5.726 18.093 1.00 86.62 129 ASN A O 1
ATOM 1073 N N . ASN A 1 130 ? -20.404 -5.348 15.897 1.00 91.25 130 ASN A N 1
ATOM 1074 C CA . ASN A 1 130 ? -19.167 -4.584 15.760 1.00 91.25 130 ASN A CA 1
ATOM 1075 C C . ASN A 1 130 ? -19.316 -3.192 16.416 1.00 91.25 130 ASN A C 1
ATOM 1077 O O . ASN A 1 130 ? -20.164 -2.410 15.977 1.00 91.25 130 ASN A O 1
ATOM 1081 N N . PRO A 1 131 ? -18.466 -2.814 17.392 1.00 91.75 131 PRO A N 1
ATOM 1082 C CA . PRO A 1 131 ? -18.564 -1.527 18.086 1.00 91.75 131 PRO A CA 1
ATOM 1083 C C . PRO A 1 131 ? -18.440 -0.305 17.168 1.00 91.75 131 PRO A C 1
ATOM 1085 O O . PRO A 1 131 ? -18.961 0.762 17.488 1.00 91.75 131 PRO A O 1
ATOM 1088 N N . LEU A 1 132 ? -17.775 -0.436 16.017 1.00 92.38 132 LEU A N 1
ATOM 1089 C CA . LEU A 1 132 ? -17.607 0.652 15.050 1.00 92.38 132 LEU A CA 1
ATOM 1090 C C . LEU A 1 132 ? -18.722 0.716 13.999 1.00 92.38 132 LEU A C 1
ATOM 1092 O O . LEU A 1 132 ? -18.653 1.566 13.107 1.00 92.38 132 LEU A O 1
ATOM 1096 N N . VAL A 1 133 ? -19.733 -0.145 14.091 1.00 88.25 133 VAL A N 1
ATOM 1097 C CA . VAL A 1 133 ? -20.913 -0.121 13.226 1.00 88.25 133 VAL A CA 1
ATOM 1098 C C . VAL A 1 133 ? -22.093 0.487 13.985 1.00 88.25 133 VAL A C 1
ATOM 1100 O O . VAL A 1 133 ? -22.336 0.178 15.153 1.00 88.25 133 VAL A O 1
ATOM 1103 N N . ASP A 1 134 ? -22.794 1.399 13.322 1.00 82.38 134 ASP A N 1
ATOM 1104 C CA . ASP A 1 134 ? -24.021 2.017 13.805 1.00 82.38 134 ASP A CA 1
ATOM 1105 C C . ASP A 1 134 ? -25.237 1.209 13.329 1.00 82.38 134 ASP A C 1
ATOM 1107 O O . ASP A 1 134 ? -25.551 1.181 12.136 1.00 82.38 134 ASP A O 1
ATOM 1111 N N . ALA A 1 135 ? -25.922 0.558 14.272 1.00 72.75 135 ALA A N 1
ATOM 1112 C CA . ALA A 1 135 ? -27.069 -0.308 14.001 1.00 72.75 135 ALA A CA 1
ATOM 1113 C C . ALA A 1 135 ? -28.237 0.445 13.337 1.00 72.75 135 ALA A C 1
ATOM 1115 O O . ALA A 1 135 ? -28.899 -0.098 12.454 1.00 72.75 135 ALA A O 1
ATOM 1116 N N . PHE A 1 136 ? -28.449 1.720 13.684 1.00 69.19 136 PHE A N 1
ATOM 1117 C CA . PHE A 1 136 ? -29.494 2.539 13.059 1.00 69.19 136 PHE A CA 1
ATOM 1118 C C . PHE A 1 136 ? -29.208 2.792 11.580 1.00 69.19 136 PHE A C 1
ATOM 1120 O O . PHE A 1 136 ? -30.103 2.721 10.735 1.00 69.19 136 PHE A O 1
ATOM 1127 N N . SER A 1 137 ? -27.944 3.051 11.252 1.00 66.00 137 SER A N 1
ATOM 1128 C CA . SER A 1 137 ? -27.525 3.256 9.870 1.00 66.00 137 SER A CA 1
ATOM 1129 C C . SER A 1 137 ? -27.598 1.977 9.043 1.00 66.00 137 SER A C 1
ATOM 1131 O O . SER A 1 137 ? -27.948 2.064 7.869 1.00 66.00 137 SER A O 1
ATOM 1133 N N . LEU A 1 138 ? -27.338 0.804 9.632 1.00 65.69 138 LEU A N 1
ATOM 1134 C CA . LEU A 1 138 ? -27.553 -0.481 8.957 1.00 65.69 138 LEU A CA 1
ATOM 1135 C C . LEU A 1 138 ? -29.019 -0.668 8.551 1.00 65.69 138 LEU A C 1
ATOM 1137 O O . LEU A 1 138 ? -29.290 -0.865 7.369 1.00 65.69 138 LEU A O 1
ATOM 1141 N N . HIS A 1 139 ? -29.962 -0.505 9.482 1.00 63.28 139 HIS A N 1
ATOM 1142 C CA . HIS A 1 139 ? -31.389 -0.654 9.180 1.00 63.28 139 HIS A CA 1
ATOM 1143 C C . HIS A 1 139 ? -31.893 0.368 8.154 1.00 63.28 139 HIS A C 1
ATOM 1145 O O . HIS A 1 139 ? -32.699 0.035 7.282 1.00 63.28 139 HIS A O 1
ATOM 1151 N N . ALA A 1 140 ? -31.397 1.608 8.208 1.00 60.38 140 ALA A N 1
ATOM 1152 C CA . ALA A 1 140 ? -31.716 2.621 7.206 1.00 60.38 140 ALA A CA 1
ATOM 1153 C C . ALA A 1 140 ? -31.168 2.252 5.814 1.00 60.38 140 ALA A C 1
ATOM 1155 O O . ALA A 1 140 ? -31.864 2.436 4.815 1.00 60.38 140 ALA A O 1
ATOM 1156 N N . ILE A 1 141 ? -29.945 1.712 5.733 1.00 63.00 141 ILE A N 1
ATOM 1157 C CA . ILE A 1 141 ? -29.337 1.243 4.477 1.00 63.00 141 ILE A CA 1
ATOM 1158 C C . ILE A 1 141 ? -30.115 0.051 3.910 1.00 63.00 141 ILE A C 1
ATOM 1160 O O . ILE A 1 141 ? -30.434 0.068 2.722 1.00 63.00 141 ILE A O 1
ATOM 1164 N N . GLU A 1 142 ? -30.456 -0.937 4.739 1.00 62.19 142 GLU A N 1
ATOM 1165 C CA . GLU A 1 142 ? -31.251 -2.107 4.341 1.00 62.19 142 GLU A CA 1
ATOM 1166 C C . GLU A 1 142 ? -32.625 -1.687 3.810 1.00 62.19 142 GLU A C 1
ATOM 1168 O O . GLU A 1 142 ? -33.009 -2.061 2.700 1.00 62.19 142 GLU A O 1
ATOM 1173 N N . SER A 1 143 ? -33.320 -0.808 4.534 1.00 59.88 143 SER A N 1
ATOM 1174 C CA . SER A 1 143 ? -34.627 -0.280 4.125 1.00 59.88 143 SER A CA 1
ATOM 1175 C C . SER A 1 143 ? -34.547 0.483 2.795 1.00 59.88 143 SER A C 1
ATOM 1177 O O . SER A 1 143 ? -35.373 0.289 1.908 1.00 59.88 143 SER A O 1
ATOM 1179 N N . LEU A 1 144 ? -33.509 1.306 2.600 1.00 59.59 144 LEU A N 1
ATOM 1180 C CA . LEU A 1 144 ? -33.275 2.028 1.342 1.00 59.59 144 LEU A CA 1
ATOM 1181 C C . LEU A 1 144 ? -32.867 1.111 0.181 1.00 59.59 144 LEU A C 1
ATOM 1183 O O . LEU A 1 144 ? -33.124 1.455 -0.976 1.00 59.59 144 LEU A O 1
ATOM 1187 N N . SER A 1 145 ? -32.210 -0.016 0.467 1.00 57.59 145 SER A N 1
ATOM 1188 C CA . SER A 1 145 ? -31.863 -1.027 -0.537 1.00 57.59 145 SER A CA 1
ATOM 1189 C C . SER A 1 145 ? -33.070 -1.865 -0.963 1.00 57.59 145 SER A C 1
ATOM 1191 O O . SER A 1 145 ? -33.190 -2.174 -2.146 1.00 57.59 145 SER A O 1
ATOM 1193 N N . ASN A 1 146 ? -33.999 -2.128 -0.039 1.00 53.38 146 ASN A N 1
ATOM 1194 C CA . ASN A 1 146 ? -35.244 -2.850 -0.303 1.00 53.38 146 ASN A CA 1
ATOM 1195 C C . ASN A 1 146 ? -36.287 -1.987 -1.036 1.00 53.38 146 ASN A C 1
ATOM 1197 O O . ASN A 1 146 ? -37.093 -2.518 -1.792 1.00 53.38 146 ASN A O 1
ATOM 1201 N N . CYS A 1 147 ? -36.224 -0.655 -0.922 1.00 48.09 147 CYS A N 1
ATOM 1202 C CA . CYS A 1 147 ? -37.017 0.288 -1.730 1.00 48.09 147 CYS A CA 1
ATOM 1203 C C . CYS A 1 147 ? -36.457 0.496 -3.159 1.00 48.09 147 CYS A C 1
ATOM 1205 O O . CYS A 1 147 ? -36.499 1.603 -3.711 1.00 48.09 147 CYS A O 1
ATOM 1207 N N . GLY A 1 148 ? -35.866 -0.545 -3.751 1.00 45.94 148 GLY A N 1
ATOM 1208 C CA . GLY A 1 148 ? -35.328 -0.529 -5.108 1.00 45.94 148 GLY A CA 1
ATOM 1209 C C . GLY A 1 148 ? -36.426 -0.319 -6.153 1.00 45.94 148 GLY A C 1
ATOM 1210 O O . GLY A 1 148 ? -37.294 -1.162 -6.334 1.00 45.94 148 GLY A O 1
ATOM 1211 N N . VAL A 1 149 ? -36.362 0.820 -6.844 1.00 49.75 149 VAL A N 1
ATOM 1212 C CA . VAL A 1 149 ? -37.145 1.160 -8.045 1.00 49.75 149 VAL A CA 1
ATOM 1213 C C . VAL A 1 149 ? -37.046 0.017 -9.077 1.00 49.75 149 VAL A C 1
ATOM 1215 O O . VAL A 1 149 ? -35.944 -0.522 -9.218 1.00 49.75 149 VAL A O 1
ATOM 1218 N N . PRO A 1 150 ? -38.130 -0.341 -9.804 1.00 45.84 150 PRO A N 1
ATOM 1219 C CA . PRO A 1 150 ? -38.132 -1.463 -10.742 1.00 45.84 150 PRO A CA 1
ATOM 1220 C C . PRO A 1 150 ? -37.004 -1.345 -11.769 1.00 45.84 150 PRO A C 1
ATOM 1222 O O . PRO A 1 150 ? -36.735 -0.262 -12.296 1.00 45.84 150 PRO A O 1
ATOM 1225 N N . ASN A 1 151 ? -36.340 -2.472 -12.023 1.00 44.56 151 ASN A N 1
ATOM 1226 C CA . ASN A 1 151 ? -35.308 -2.622 -13.040 1.00 44.56 151 ASN A CA 1
ATOM 1227 C C . ASN A 1 151 ? -35.838 -2.137 -14.397 1.00 44.56 151 ASN A C 1
ATOM 1229 O O . ASN A 1 151 ? -36.807 -2.684 -14.906 1.00 44.56 151 ASN A O 1
ATOM 1233 N N . GLY A 1 152 ? -35.195 -1.128 -14.985 1.00 44.56 152 GLY A N 1
ATOM 1234 C CA . GLY A 1 152 ? -35.298 -0.912 -16.426 1.00 44.56 152 GLY A CA 1
ATOM 1235 C C . GLY A 1 152 ? -34.469 -1.983 -17.132 1.00 44.56 152 GLY A C 1
ATOM 1236 O O . GLY A 1 152 ? -33.315 -2.186 -16.756 1.00 44.56 152 GLY A O 1
ATOM 1237 N N . ASP A 1 153 ? -35.060 -2.645 -18.125 1.00 49.78 153 ASP A N 1
ATOM 1238 C CA . ASP A 1 153 ? -34.611 -3.863 -18.827 1.00 49.78 153 ASP A CA 1
ATOM 1239 C C . ASP A 1 153 ? -33.287 -3.774 -19.622 1.00 49.78 153 ASP A C 1
ATOM 1241 O O . ASP A 1 153 ? -33.032 -4.586 -20.509 1.00 49.78 153 ASP A O 1
ATOM 1245 N N . PHE A 1 154 ? -32.399 -2.825 -19.315 1.00 49.28 154 PHE A N 1
ATOM 1246 C CA . PHE A 1 154 ? -31.116 -2.679 -20.004 1.00 49.28 154 PHE A CA 1
ATOM 1247 C C . PHE A 1 154 ? -29.935 -2.605 -19.030 1.00 49.28 154 PHE A C 1
ATOM 1249 O O . PHE A 1 154 ? -30.015 -1.920 -18.003 1.00 49.28 154 PHE A O 1
ATOM 1256 N N . PRO A 1 155 ? -28.800 -3.261 -19.348 1.00 55.16 155 PRO A N 1
ATOM 1257 C CA . PRO A 1 155 ? -27.579 -3.095 -18.577 1.00 55.16 155 PRO A CA 1
ATOM 1258 C C . PRO A 1 155 ? -27.144 -1.631 -18.653 1.00 55.16 155 PRO A C 1
ATOM 1260 O O . PRO A 1 155 ? -26.864 -1.09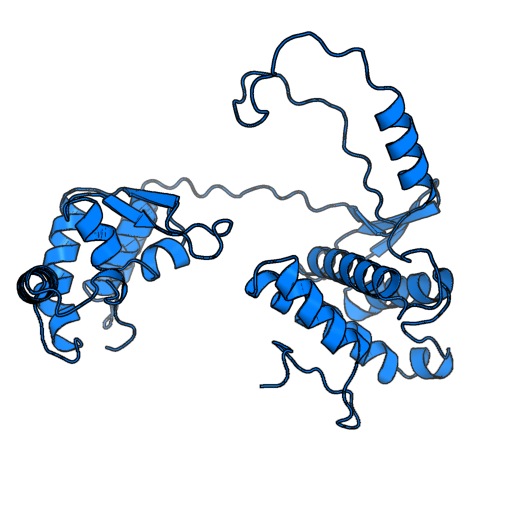6 -19.725 1.00 55.16 155 PRO A O 1
ATOM 1263 N N . ARG A 1 156 ? -27.104 -0.963 -17.499 1.00 58.53 156 ARG A N 1
ATOM 1264 C CA . ARG A 1 156 ? -26.624 0.418 -17.419 1.00 58.53 156 ARG A CA 1
ATOM 1265 C C . ARG A 1 156 ? -25.150 0.519 -17.776 1.00 58.53 156 ARG A C 1
ATOM 1267 O O . ARG A 1 156 ? -24.349 -0.355 -17.438 1.00 58.53 156 ARG A O 1
ATOM 1274 N N . MET A 1 157 ? -24.795 1.662 -18.356 1.00 61.81 157 MET A N 1
ATOM 1275 C CA . MET A 1 157 ? -23.405 2.043 -18.566 1.00 61.81 157 MET A CA 1
ATOM 1276 C C . MET A 1 157 ? -22.665 2.146 -17.217 1.00 61.81 157 MET A C 1
ATOM 1278 O O . MET A 1 157 ? -23.225 2.650 -16.238 1.00 61.81 157 MET A O 1
ATOM 1282 N N . PRO A 1 158 ? -21.404 1.681 -17.124 1.00 57.22 158 PRO A N 1
ATOM 1283 C CA . PRO A 1 158 ? -20.625 1.763 -15.894 1.00 57.22 158 PRO A CA 1
ATOM 1284 C C . PRO A 1 158 ? -20.493 3.205 -15.395 1.00 57.22 158 PRO A C 1
ATOM 1286 O O . PRO A 1 158 ? -20.197 4.113 -16.168 1.00 57.22 158 PRO A O 1
ATOM 1289 N N . SER A 1 159 ? -20.590 3.412 -14.078 1.00 53.91 159 SER A N 1
ATOM 1290 C CA . SER A 1 159 ? -20.518 4.743 -13.449 1.00 53.91 159 SER A CA 1
ATOM 1291 C C . SER A 1 159 ? -19.209 5.503 -13.706 1.00 53.91 159 SER A C 1
ATOM 1293 O O . SER A 1 159 ? -19.136 6.701 -13.460 1.00 53.91 159 SER A O 1
ATOM 1295 N N . ILE A 1 160 ? -18.162 4.815 -14.173 1.00 52.47 160 ILE A N 1
ATOM 1296 C CA . ILE A 1 160 ? -16.874 5.417 -14.539 1.00 52.47 160 ILE A CA 1
ATOM 1297 C C . ILE A 1 160 ? -16.901 6.097 -15.916 1.00 52.47 160 ILE A C 1
ATOM 1299 O O . ILE A 1 160 ? -16.000 6.864 -16.228 1.00 52.47 160 ILE A O 1
ATOM 1303 N N . SER A 1 161 ? -17.925 5.822 -16.733 1.00 60.19 161 SER A N 1
ATOM 1304 C CA . SER A 1 161 ? -18.035 6.324 -18.104 1.00 60.19 161 SER A CA 1
ATOM 1305 C C . SER A 1 161 ? -18.348 7.824 -18.177 1.00 60.19 161 SER A C 1
ATOM 1307 O O . SER A 1 161 ? -18.261 8.390 -19.260 1.00 60.19 161 SER A O 1
ATOM 1309 N N . GLY A 1 162 ? -18.740 8.464 -17.064 1.00 54.59 162 GLY A N 1
ATOM 1310 C CA . GLY A 1 162 ? -19.057 9.900 -17.007 1.00 54.59 162 GLY A CA 1
ATOM 1311 C C . GLY A 1 162 ? -20.284 10.330 -17.824 1.00 54.59 162 GLY A C 1
ATOM 1312 O O . GLY A 1 162 ? -20.554 11.519 -17.928 1.00 54.59 162 GLY A O 1
ATOM 1313 N N . THR A 1 163 ? -21.014 9.376 -18.405 1.00 63.34 163 THR A N 1
ATOM 1314 C CA . THR A 1 163 ? -22.152 9.586 -19.313 1.00 63.34 163 THR A CA 1
ATOM 1315 C C . THR A 1 163 ? -23.498 9.700 -18.600 1.00 63.34 163 THR A C 1
ATOM 1317 O O . THR A 1 163 ? -24.456 10.192 -19.186 1.00 63.34 163 THR A O 1
ATOM 1320 N N . GLU A 1 164 ? -23.584 9.272 -17.339 1.00 59.88 164 GLU A N 1
ATOM 1321 C CA . GLU A 1 164 ? -24.757 9.461 -16.483 1.00 59.88 164 GLU A CA 1
ATOM 1322 C C . GLU A 1 164 ? -24.417 10.441 -15.355 1.00 59.88 164 GLU A C 1
ATOM 1324 O O . GLU A 1 164 ? -23.329 10.368 -14.773 1.00 59.88 164 GLU A O 1
ATOM 1329 N N . GLU A 1 165 ? -25.360 11.321 -14.997 1.00 55.03 165 GLU A N 1
ATOM 1330 C CA . GLU A 1 165 ? -25.206 12.148 -13.801 1.00 55.03 165 GLU A CA 1
ATOM 1331 C C . GLU A 1 165 ? -24.959 11.256 -12.569 1.00 55.03 165 GLU A C 1
ATOM 1333 O O . GLU A 1 165 ? -25.693 10.282 -12.340 1.00 55.03 165 GLU A O 1
ATOM 1338 N N . PRO A 1 166 ? -23.948 11.571 -11.735 1.00 55.62 166 PRO A N 1
ATOM 1339 C CA . PRO A 1 166 ? -23.674 10.797 -10.539 1.00 55.62 166 PRO A CA 1
ATOM 1340 C C . PRO A 1 166 ? -24.916 10.772 -9.649 1.00 55.62 166 PRO A C 1
ATOM 1342 O O . PRO A 1 166 ? -25.454 11.817 -9.275 1.00 55.62 166 PRO A O 1
ATOM 1345 N N . ARG A 1 167 ? -25.368 9.574 -9.258 1.00 57.56 167 ARG A N 1
ATOM 1346 C CA . ARG A 1 167 ? -26.493 9.438 -8.323 1.00 57.56 167 ARG A CA 1
ATOM 1347 C C . ARG A 1 167 ? -26.202 10.262 -7.063 1.00 57.56 167 ARG A C 1
ATOM 1349 O O . ARG A 1 167 ? -25.302 9.925 -6.299 1.00 57.56 167 ARG A O 1
ATOM 1356 N N . LYS A 1 168 ? -27.034 11.273 -6.780 1.00 50.22 168 LYS A N 1
ATOM 1357 C CA . LYS A 1 168 ? -26.981 12.099 -5.552 1.00 50.22 168 LYS A CA 1
ATOM 1358 C C . LYS A 1 168 ? -27.288 11.325 -4.261 1.00 50.22 168 LYS A C 1
ATOM 1360 O O . LYS A 1 168 ? -27.314 11.915 -3.182 1.00 50.22 168 LYS A O 1
ATOM 1365 N N . ARG A 1 169 ? -27.519 10.007 -4.332 1.00 51.81 169 ARG A N 1
ATOM 1366 C CA . ARG A 1 169 ? -27.649 9.154 -3.147 1.00 51.81 169 ARG A CA 1
ATOM 1367 C C . ARG A 1 169 ? -26.281 9.078 -2.471 1.00 51.81 169 ARG A C 1
ATOM 1369 O O . ARG A 1 169 ? -25.476 8.203 -2.784 1.00 51.81 169 ARG A O 1
ATOM 1376 N N . ARG A 1 170 ? -26.012 10.009 -1.547 1.00 52.09 170 ARG A N 1
ATOM 1377 C CA . ARG A 1 170 ? -24.923 9.874 -0.573 1.00 52.09 170 ARG A CA 1
ATOM 1378 C C . ARG A 1 170 ? -25.074 8.490 0.046 1.00 52.09 170 ARG A C 1
ATOM 1380 O O . ARG A 1 170 ? -26.076 8.234 0.709 1.00 52.09 170 ARG A O 1
ATOM 1387 N N . LYS A 1 171 ? -24.118 7.589 -0.202 1.00 55.06 171 LYS A N 1
ATOM 1388 C CA . LYS A 1 171 ? -24.036 6.336 0.553 1.00 55.06 171 LYS A CA 1
ATOM 1389 C C . LYS A 1 171 ? -24.014 6.724 2.027 1.00 55.06 171 LYS A C 1
ATOM 1391 O O . LYS A 1 171 ? -23.086 7.406 2.463 1.00 55.06 171 LYS A O 1
ATOM 1396 N N . LEU A 1 172 ? -25.060 6.354 2.760 1.00 63.12 172 LEU A N 1
ATOM 1397 C CA . LEU A 1 172 ? -25.054 6.480 4.208 1.00 63.12 172 LEU A CA 1
ATOM 1398 C C . LEU A 1 172 ? -23.925 5.582 4.719 1.00 63.12 172 LEU A C 1
ATOM 1400 O O . LEU A 1 172 ? -23.784 4.442 4.280 1.00 63.12 172 LEU A O 1
ATOM 1404 N N . SER A 1 173 ? -23.063 6.141 5.564 1.00 72.88 173 SER A N 1
ATOM 1405 C CA . SER A 1 173 ? -21.995 5.378 6.201 1.00 72.88 173 SER A CA 1
ATOM 1406 C C . SER A 1 173 ? -22.588 4.619 7.378 1.00 72.88 173 SER A C 1
ATOM 1408 O O . SER A 1 173 ? -23.185 5.224 8.262 1.00 72.88 173 SER A O 1
ATOM 1410 N N . ASP A 1 174 ? -22.380 3.314 7.426 1.00 84.12 174 ASP A N 1
ATOM 1411 C CA . ASP A 1 174 ? -22.718 2.458 8.563 1.00 84.12 174 ASP A CA 1
ATOM 1412 C C . ASP A 1 174 ? -21.727 2.619 9.734 1.00 84.12 174 ASP A C 1
ATOM 1414 O O . ASP A 1 174 ? -21.835 1.926 10.737 1.00 84.12 174 ASP A O 1
ATOM 1418 N N . SER A 1 175 ? -20.726 3.501 9.634 1.00 88.25 175 SER A N 1
ATOM 1419 C CA . SER A 1 175 ? -19.747 3.714 10.707 1.00 88.25 175 SER A CA 1
ATOM 1420 C C . SER A 1 175 ? -20.299 4.557 11.861 1.00 88.25 175 SER A C 1
ATOM 1422 O O . SER A 1 175 ? -20.875 5.626 11.633 1.00 88.25 175 SER A O 1
ATOM 1424 N N . TYR A 1 176 ? -20.010 4.117 13.092 1.00 89.88 176 TYR A N 1
ATOM 1425 C CA . TYR A 1 176 ? -20.316 4.834 14.336 1.00 89.88 176 TYR A CA 1
ATOM 1426 C C . TYR A 1 176 ? -19.430 6.073 14.539 1.00 89.88 176 TYR A C 1
ATOM 1428 O O . TYR A 1 176 ? -19.923 7.125 14.927 1.00 89.88 176 TYR A O 1
ATOM 1436 N N . PHE A 1 177 ? -18.131 5.985 14.232 1.00 89.62 177 PHE A N 1
ATOM 1437 C CA . PHE A 1 177 ? -17.242 7.150 14.184 1.00 89.62 177 PHE A CA 1
ATOM 1438 C C . PHE A 1 177 ? -17.164 7.670 12.748 1.00 89.62 177 PHE A C 1
ATOM 1440 O O . PHE A 1 177 ? -16.681 6.971 11.851 1.00 89.62 177 PHE A O 1
ATOM 1447 N N . ARG A 1 178 ? -17.645 8.892 12.516 1.00 89.19 178 ARG A N 1
ATOM 1448 C CA . ARG A 1 178 ? -17.692 9.519 11.191 1.00 89.19 178 ARG A CA 1
ATOM 1449 C C . ARG A 1 178 ? -16.741 10.698 11.126 1.00 89.19 178 ARG A C 1
ATOM 1451 O O . ARG A 1 178 ? -16.918 11.678 11.835 1.00 89.19 178 ARG A O 1
ATOM 1458 N N . LEU A 1 179 ? -15.753 10.601 10.247 1.00 85.88 179 LEU A N 1
ATOM 1459 C CA . LEU A 1 179 ? -14.808 11.683 10.005 1.00 85.88 179 LEU A CA 1
ATOM 1460 C C . LEU A 1 179 ? -15.465 12.837 9.249 1.00 85.88 179 LEU A C 1
ATOM 1462 O O . LEU A 1 179 ? -16.119 12.623 8.226 1.00 85.88 179 LEU A O 1
ATOM 1466 N N . GLN A 1 180 ? -15.245 14.052 9.743 1.00 79.88 180 GLN A N 1
ATOM 1467 C CA . GLN A 1 180 ? -15.624 15.304 9.101 1.00 79.88 180 GLN A CA 1
ATOM 1468 C C . GLN A 1 180 ? -14.363 16.154 8.875 1.00 79.88 180 GLN A C 1
ATOM 1470 O O . GLN A 1 180 ? -13.442 16.148 9.688 1.00 79.88 180 GLN A O 1
ATOM 1475 N N . GLY A 1 181 ? -14.308 16.869 7.746 1.00 64.62 181 GLY A N 1
ATOM 1476 C CA . GLY A 1 181 ? -13.246 17.846 7.475 1.00 64.62 181 GLY A CA 1
ATOM 1477 C C . GLY A 1 181 ? -12.092 17.382 6.580 1.00 64.62 181 GLY A C 1
ATOM 1478 O O . GLY A 1 181 ? -11.237 18.199 6.259 1.00 64.62 181 GLY A O 1
ATOM 1479 N N . GLU A 1 182 ? -12.073 16.137 6.088 1.00 59.56 182 GLU A N 1
ATOM 1480 C CA . GLU A 1 182 ? -11.143 15.743 5.012 1.00 59.56 182 GLU A CA 1
ATOM 1481 C C . GLU A 1 182 ? -11.621 16.291 3.654 1.00 59.56 182 GLU A C 1
ATOM 1483 O O . GLU A 1 182 ? -12.008 15.539 2.756 1.00 59.56 182 GLU A O 1
ATOM 1488 N N . ASN A 1 183 ? -11.604 17.613 3.480 1.00 53.91 183 ASN A N 1
ATOM 1489 C CA . ASN A 1 183 ? -11.640 18.190 2.141 1.00 53.91 183 ASN A CA 1
ATOM 1490 C C . ASN A 1 183 ? -10.274 17.923 1.508 1.00 53.91 183 ASN A C 1
ATOM 1492 O O . ASN A 1 183 ? -9.348 18.722 1.629 1.00 53.91 183 ASN A O 1
ATOM 1496 N N . TRP A 1 184 ? -10.125 16.764 0.866 1.00 50.53 184 TRP A N 1
ATOM 1497 C CA . TRP A 1 184 ? -8.981 16.534 -0.004 1.00 50.53 184 TRP A CA 1
ATOM 1498 C C . TRP A 1 184 ? -9.141 17.435 -1.226 1.00 50.53 184 TRP A C 1
ATOM 1500 O O . TRP A 1 184 ? -9.865 17.108 -2.165 1.00 50.53 184 TRP A O 1
ATOM 1510 N N . ILE A 1 185 ? -8.510 18.604 -1.171 1.00 59.88 185 ILE A N 1
ATOM 1511 C CA . ILE A 1 185 ? -8.391 19.500 -2.312 1.00 59.88 185 ILE A CA 1
ATOM 1512 C C . ILE A 1 185 ? -7.050 19.159 -2.962 1.00 59.88 185 ILE A C 1
ATOM 1514 O O . ILE A 1 185 ? -6.009 19.439 -2.360 1.00 59.88 185 ILE A O 1
ATOM 1518 N N . PRO A 1 186 ? -7.032 18.509 -4.139 1.00 54.66 186 PRO A N 1
ATOM 1519 C CA . PRO A 1 186 ? -5.782 18.282 -4.841 1.00 54.66 186 PRO A CA 1
ATOM 1520 C C . PRO A 1 186 ? -5.153 19.631 -5.168 1.00 54.66 186 PRO A C 1
ATOM 1522 O O . PRO A 1 186 ? -5.733 20.432 -5.898 1.00 54.66 186 PRO A O 1
ATOM 1525 N N . GLN A 1 187 ? -3.951 19.872 -4.656 1.00 65.12 187 GLN A N 1
ATOM 1526 C CA . GLN A 1 187 ? -3.094 20.899 -5.228 1.00 65.12 187 GLN A CA 1
ATOM 1527 C C . GLN A 1 187 ? -2.501 20.315 -6.505 1.00 65.12 187 GLN A C 1
ATOM 1529 O O . GLN A 1 187 ? -1.588 19.489 -6.464 1.00 65.12 187 GLN A O 1
ATOM 1534 N N . ILE A 1 188 ? -3.097 20.675 -7.638 1.00 69.62 188 ILE A N 1
ATOM 1535 C CA . ILE A 1 188 ? -2.592 20.277 -8.947 1.00 69.62 188 ILE A CA 1
ATOM 1536 C C . ILE A 1 188 ? -1.396 21.178 -9.244 1.00 69.62 188 ILE A C 1
ATOM 1538 O O . ILE A 1 188 ? -1.547 22.383 -9.428 1.00 69.62 188 ILE A O 1
ATOM 1542 N N . VAL A 1 189 ? -0.202 20.591 -9.252 1.00 70.69 189 VAL A N 1
ATOM 1543 C CA . VAL A 1 189 ? 1.004 21.265 -9.735 1.00 70.69 189 VAL A CA 1
ATOM 1544 C C . VAL A 1 189 ? 1.027 21.106 -11.253 1.00 70.69 189 VAL A C 1
ATOM 1546 O O . VAL A 1 189 ? 1.515 20.099 -11.758 1.00 70.69 189 VAL A O 1
ATOM 1549 N N . ASP A 1 190 ? 0.445 22.069 -11.966 1.00 74.31 190 ASP A N 1
ATOM 1550 C CA . ASP A 1 190 ? 0.412 22.115 -13.435 1.00 74.31 190 ASP A CA 1
ATOM 1551 C C . ASP A 1 190 ? 1.456 23.108 -13.972 1.00 74.31 190 ASP A C 1
ATOM 1553 O O . ASP A 1 190 ? 1.139 24.121 -14.592 1.00 74.31 190 ASP A O 1
ATOM 1557 N N . ASP A 1 191 ? 2.728 22.868 -13.643 1.00 85.81 191 ASP A N 1
ATOM 1558 C CA . ASP A 1 191 ? 3.841 23.663 -14.165 1.00 85.81 191 ASP A CA 1
ATOM 1559 C C . ASP A 1 191 ? 4.539 22.909 -15.302 1.00 85.81 191 ASP A C 1
ATOM 1561 O O . ASP A 1 191 ? 5.292 21.957 -15.085 1.00 85.81 191 ASP A O 1
ATOM 1565 N N . VAL A 1 192 ? 4.327 23.388 -16.529 1.00 86.88 192 VAL A N 1
ATOM 1566 C CA . VAL A 1 192 ? 4.933 22.853 -17.758 1.00 86.88 192 VAL A CA 1
ATOM 1567 C C . VAL A 1 192 ? 6.469 22.869 -17.702 1.00 86.88 192 VAL A C 1
ATOM 1569 O O . VAL A 1 192 ? 7.122 22.054 -18.355 1.00 86.88 192 VAL A O 1
ATOM 1572 N N . LYS A 1 193 ? 7.076 23.769 -16.918 1.00 92.19 193 LYS A N 1
ATOM 1573 C CA . LYS A 1 193 ? 8.537 23.881 -16.777 1.00 92.19 193 LYS A CA 1
ATOM 1574 C C . LYS A 1 193 ? 9.110 22.933 -15.729 1.00 92.19 193 LYS A C 1
ATOM 1576 O O . LYS A 1 193 ? 10.318 22.680 -15.754 1.00 92.19 193 LYS A O 1
ATOM 1581 N N . LEU A 1 194 ? 8.279 22.384 -14.842 1.00 91.19 194 LEU A N 1
ATOM 1582 C CA . LEU A 1 194 ? 8.714 21.531 -13.737 1.00 91.19 194 LEU A CA 1
ATOM 1583 C C . LEU A 1 194 ? 9.606 20.360 -14.189 1.00 91.19 194 LEU A C 1
ATOM 1585 O O . LEU A 1 194 ? 10.666 20.188 -13.582 1.00 91.19 194 LEU A O 1
ATOM 1589 N N . PRO A 1 195 ? 9.288 19.599 -15.262 1.00 91.38 195 PRO A N 1
ATOM 1590 C CA . PRO A 1 195 ? 10.162 18.520 -15.723 1.00 91.38 195 PRO A CA 1
ATOM 1591 C C . PRO A 1 195 ? 11.575 19.008 -16.065 1.00 91.38 195 PRO A C 1
ATOM 1593 O O . PRO A 1 195 ? 12.563 18.404 -15.648 1.00 91.38 195 PRO A O 1
ATOM 1596 N N . GLY A 1 196 ? 11.680 20.138 -16.771 1.00 92.75 196 GLY A N 1
ATOM 1597 C CA . GLY A 1 196 ? 12.961 20.733 -17.152 1.00 92.75 196 GLY A CA 1
ATOM 1598 C C . GLY A 1 196 ? 13.765 21.224 -15.948 1.00 92.75 196 GLY A C 1
ATOM 1599 O O . GLY A 1 196 ? 14.973 20.998 -15.885 1.00 92.75 196 GLY A O 1
ATOM 1600 N N . ILE A 1 197 ? 13.098 21.834 -14.963 1.00 94.56 197 ILE A N 1
ATOM 1601 C CA . ILE A 1 197 ? 13.732 22.297 -13.719 1.00 94.56 197 ILE A CA 1
ATOM 1602 C C . ILE A 1 197 ? 14.299 21.113 -12.928 1.00 94.56 197 ILE A C 1
ATOM 1604 O O . ILE A 1 197 ? 15.441 21.183 -12.472 1.00 94.56 197 ILE A O 1
ATOM 1608 N N . ILE A 1 198 ? 13.544 20.016 -12.794 1.00 94.50 198 ILE A N 1
ATOM 1609 C CA . ILE A 1 198 ? 14.021 18.823 -12.081 1.00 94.50 198 ILE A CA 1
ATOM 1610 C C . ILE A 1 198 ? 15.203 18.184 -12.812 1.00 94.50 198 ILE A C 1
ATOM 1612 O O . ILE A 1 198 ? 16.199 17.859 -12.169 1.00 94.50 198 ILE A O 1
ATOM 1616 N N . LEU A 1 199 ? 15.134 18.038 -14.138 1.00 94.12 199 LEU A N 1
ATOM 1617 C CA . LEU A 1 199 ? 16.230 17.462 -14.927 1.00 94.12 199 LEU A CA 1
ATOM 1618 C C . LEU A 1 199 ? 17.510 18.307 -14.834 1.00 94.12 199 LEU A C 1
ATOM 1620 O O . LEU A 1 199 ? 18.592 17.759 -14.624 1.00 94.12 199 LEU A O 1
ATOM 1624 N N . LEU A 1 200 ? 17.388 19.637 -14.909 1.00 94.50 200 LEU A N 1
ATOM 1625 C CA . LEU A 1 200 ? 18.511 20.565 -14.744 1.00 94.50 200 LEU A CA 1
ATOM 1626 C C . LEU A 1 200 ? 19.077 20.547 -13.317 1.00 94.50 200 LEU A C 1
ATOM 1628 O O . LEU A 1 200 ? 20.288 20.629 -13.119 1.00 94.50 200 LEU A O 1
ATOM 1632 N N . GLY A 1 201 ? 18.209 20.462 -12.308 1.00 94.94 201 GLY A N 1
ATOM 1633 C CA . GLY A 1 201 ? 18.625 20.309 -10.916 1.00 94.94 201 GLY A CA 1
ATOM 1634 C C . GLY A 1 201 ? 19.396 19.006 -10.711 1.00 94.94 201 GLY A C 1
ATOM 1635 O O . GLY A 1 201 ? 20.471 19.012 -10.113 1.00 94.94 201 GLY A O 1
ATOM 1636 N N . GLY A 1 202 ? 18.889 17.913 -11.283 1.00 93.19 202 GLY A N 1
ATOM 1637 C CA . GLY A 1 202 ? 19.521 16.601 -11.275 1.00 93.19 202 GLY A CA 1
ATOM 1638 C C . GLY A 1 202 ? 20.912 16.617 -11.898 1.00 93.19 202 GLY A C 1
ATOM 1639 O O . GLY A 1 202 ? 21.865 16.181 -11.258 1.00 93.19 202 GLY A O 1
ATOM 1640 N N . SER A 1 203 ? 21.073 17.210 -13.085 1.00 91.19 203 SER A N 1
ATOM 1641 C CA . SER A 1 203 ? 22.364 17.246 -13.791 1.00 91.19 203 SER A CA 1
ATOM 1642 C C . SER A 1 203 ? 23.476 17.987 -13.036 1.00 91.19 203 SER A C 1
ATOM 1644 O O . SER A 1 203 ? 24.652 17.805 -13.342 1.00 91.19 203 SER A O 1
ATOM 1646 N N . ARG A 1 204 ? 23.132 18.831 -12.054 1.00 94.62 204 ARG A N 1
ATOM 1647 C CA . ARG A 1 204 ? 24.095 19.529 -11.183 1.00 94.62 204 ARG A CA 1
ATOM 1648 C C . ARG A 1 204 ? 24.556 18.678 -9.996 1.00 94.62 204 ARG A C 1
ATOM 1650 O O . ARG A 1 204 ? 25.511 19.045 -9.313 1.00 94.62 204 ARG A O 1
ATOM 1657 N N . LEU A 1 205 ? 23.897 17.553 -9.723 1.00 93.56 205 LEU A N 1
ATOM 1658 C CA . LEU A 1 205 ? 24.246 16.661 -8.622 1.00 93.56 205 LEU A CA 1
ATOM 1659 C C . LEU A 1 205 ? 25.319 15.659 -9.057 1.00 93.56 205 LEU A C 1
ATOM 166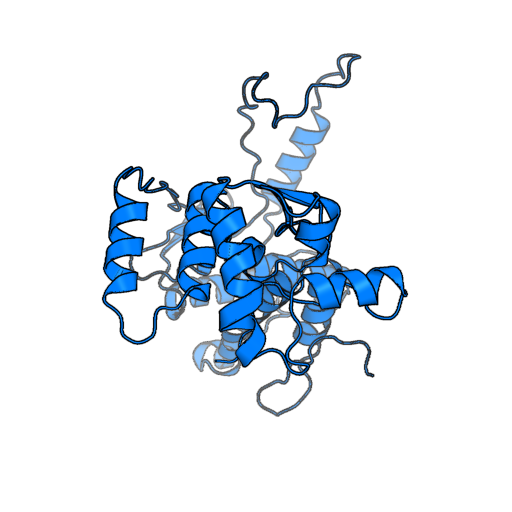1 O O . LEU A 1 205 ? 25.154 14.917 -10.020 1.00 93.56 205 LEU A O 1
ATOM 1665 N N . LYS A 1 206 ? 26.385 15.537 -8.255 1.00 87.69 206 LYS A N 1
ATOM 1666 C CA . LYS A 1 206 ? 27.531 14.642 -8.519 1.00 87.69 206 LYS A CA 1
ATOM 1667 C C . LYS A 1 206 ? 27.150 13.171 -8.754 1.00 87.69 206 LYS A C 1
ATOM 1669 O O . LYS A 1 206 ? 27.914 12.428 -9.357 1.00 87.69 206 LYS A O 1
ATOM 1674 N N . ARG A 1 207 ? 26.011 12.723 -8.220 1.00 87.38 207 ARG A N 1
ATOM 1675 C CA . ARG A 1 207 ? 25.577 11.319 -8.250 1.00 87.38 207 ARG A CA 1
ATOM 1676 C C . ARG A 1 207 ? 24.298 11.082 -9.062 1.00 87.38 207 ARG A C 1
ATOM 1678 O O . ARG A 1 207 ? 23.608 10.094 -8.795 1.00 87.38 207 ARG A O 1
ATOM 1685 N N . TRP A 1 208 ? 23.953 11.996 -9.962 1.00 91.69 208 TRP A N 1
ATOM 1686 C CA . TRP A 1 208 ? 22.832 11.836 -10.883 1.00 91.69 208 TRP A CA 1
ATOM 1687 C C . TRP A 1 208 ? 23.326 11.205 -12.183 1.00 91.69 208 TRP A C 1
ATOM 1689 O O . TRP A 1 208 ? 24.077 11.832 -12.929 1.00 91.69 208 TRP A O 1
ATOM 1699 N N . GLY A 1 209 ? 22.957 9.945 -12.411 1.00 93.00 209 GLY A N 1
ATOM 1700 C CA . GLY A 1 209 ? 23.335 9.195 -13.606 1.00 93.00 209 GLY A CA 1
ATOM 1701 C C . GLY A 1 209 ? 22.215 9.121 -14.640 1.00 93.00 209 GLY A C 1
ATOM 1702 O O . GLY A 1 209 ? 21.128 9.685 -14.476 1.00 93.00 209 GLY A O 1
ATOM 1703 N N . LEU A 1 210 ? 22.461 8.339 -15.693 1.00 94.88 210 LEU A N 1
ATOM 1704 C CA . LEU A 1 210 ? 21.456 8.010 -16.703 1.00 94.88 210 LEU A CA 1
ATOM 1705 C C . LEU A 1 210 ? 20.266 7.271 -16.081 1.00 94.88 210 LEU A C 1
ATOM 1707 O O . LEU A 1 210 ? 19.146 7.404 -16.574 1.00 94.88 210 LEU A O 1
ATOM 1711 N N . ARG A 1 211 ? 20.488 6.524 -14.989 1.00 94.75 211 ARG A N 1
ATOM 1712 C CA . ARG A 1 211 ? 19.422 5.844 -14.245 1.00 94.75 211 ARG A CA 1
ATOM 1713 C C . ARG A 1 211 ? 18.372 6.830 -13.737 1.00 94.75 211 ARG A C 1
ATOM 1715 O O . ARG A 1 211 ? 17.185 6.654 -14.006 1.00 94.75 211 ARG A O 1
ATOM 1722 N N . GLU A 1 212 ? 18.800 7.861 -13.009 1.00 95.06 212 GLU A N 1
ATOM 1723 C CA . GLU A 1 212 ? 17.893 8.863 -12.438 1.00 95.06 212 GLU A CA 1
ATOM 1724 C C . GLU A 1 212 ? 17.225 9.703 -13.525 1.00 95.06 212 GLU A C 1
ATOM 1726 O O . GLU A 1 212 ? 16.036 10.009 -13.412 1.00 95.06 212 GLU A O 1
ATOM 1731 N N . GLU A 1 213 ? 17.945 10.013 -14.606 1.00 96.00 213 GLU A N 1
ATOM 1732 C CA . GLU A 1 213 ? 17.365 10.717 -15.747 1.00 96.00 213 GLU A CA 1
ATOM 1733 C C . GLU A 1 213 ? 16.257 9.893 -16.423 1.00 96.00 213 GLU A C 1
ATOM 1735 O O . GLU A 1 213 ? 15.160 10.410 -16.637 1.00 96.00 213 GLU A O 1
ATOM 1740 N N . CYS A 1 214 ? 16.493 8.600 -16.685 1.00 96.75 214 CYS A N 1
ATOM 1741 C CA . CYS A 1 214 ? 15.482 7.700 -17.249 1.00 96.75 214 CYS A CA 1
ATOM 1742 C C . CYS A 1 214 ? 14.243 7.610 -16.353 1.00 96.75 214 CYS A C 1
ATOM 1744 O O . CYS A 1 214 ? 13.126 7.776 -16.838 1.00 96.75 214 CYS A O 1
ATOM 1746 N N . ILE A 1 215 ? 14.430 7.376 -15.049 1.00 96.56 215 ILE A N 1
ATOM 1747 C CA . ILE A 1 215 ? 13.322 7.277 -14.087 1.00 96.56 215 ILE A CA 1
ATOM 1748 C C . ILE A 1 215 ? 12.517 8.580 -14.071 1.00 96.56 215 ILE A C 1
ATOM 1750 O O . ILE A 1 215 ? 11.291 8.545 -14.145 1.00 96.56 215 ILE A O 1
ATOM 1754 N N . THR A 1 216 ? 13.194 9.728 -14.024 1.00 96.31 216 THR A N 1
ATOM 1755 C CA . THR A 1 216 ? 12.546 11.046 -13.977 1.00 96.31 216 THR A CA 1
ATOM 1756 C C . THR A 1 216 ? 11.736 11.317 -15.242 1.00 96.31 216 THR A C 1
ATOM 1758 O O . THR A 1 216 ? 10.572 11.706 -15.145 1.00 96.31 216 THR A O 1
ATOM 1761 N N . ARG A 1 217 ? 12.304 11.054 -16.427 1.00 96.19 217 ARG A N 1
ATOM 1762 C CA . ARG A 1 217 ? 11.581 11.198 -17.699 1.00 96.19 217 ARG A CA 1
ATOM 1763 C C . ARG A 1 217 ? 10.367 10.276 -17.763 1.00 96.19 217 ARG A C 1
ATOM 1765 O O . ARG A 1 217 ? 9.283 10.738 -18.093 1.00 96.19 217 ARG A O 1
ATOM 1772 N N . LEU A 1 218 ? 10.512 9.006 -17.378 1.00 96.44 218 LEU A N 1
ATOM 1773 C CA . LEU A 1 218 ? 9.390 8.063 -17.353 1.00 96.44 218 LEU A CA 1
ATOM 1774 C C . LEU A 1 218 ? 8.264 8.531 -16.424 1.00 96.44 218 LEU A C 1
ATOM 1776 O O . LEU A 1 218 ? 7.098 8.410 -16.793 1.00 96.44 218 LEU A O 1
ATOM 1780 N N . LEU A 1 219 ? 8.583 9.082 -15.249 1.00 95.56 219 LEU A N 1
ATOM 1781 C CA . LEU A 1 219 ? 7.576 9.599 -14.316 1.00 95.56 219 LEU A CA 1
ATOM 1782 C C . LEU A 1 219 ? 6.784 10.764 -14.915 1.00 95.56 219 LEU A C 1
ATOM 1784 O O . LEU A 1 219 ? 5.556 10.754 -14.853 1.00 95.56 219 LEU A O 1
ATOM 1788 N N . PHE A 1 220 ? 7.472 11.733 -15.521 1.00 93.56 220 PHE A N 1
ATOM 1789 C CA . PHE A 1 220 ? 6.818 12.894 -16.120 1.00 93.56 220 PHE A CA 1
ATOM 1790 C C . PHE A 1 220 ? 6.049 12.563 -17.400 1.00 93.56 220 PHE A C 1
ATOM 1792 O O . PHE A 1 220 ? 4.942 13.056 -17.583 1.00 93.56 220 PHE A O 1
ATOM 1799 N N . GLU A 1 221 ? 6.600 11.720 -18.274 1.00 94.25 221 GLU A N 1
ATOM 1800 C CA . GLU A 1 221 ? 5.992 11.424 -19.577 1.00 94.25 221 GLU A CA 1
ATOM 1801 C C . GLU A 1 221 ? 4.821 10.441 -19.473 1.00 94.25 221 GLU A C 1
ATOM 1803 O O . GLU A 1 221 ? 3.852 10.565 -20.218 1.00 94.25 221 GLU A O 1
ATOM 1808 N N . SER A 1 222 ? 4.889 9.475 -18.549 1.00 92.50 222 SER A N 1
ATOM 1809 C CA . SER A 1 222 ? 3.842 8.455 -18.408 1.00 92.50 222 SER A CA 1
ATOM 1810 C C . SER A 1 222 ? 2.790 8.776 -17.346 1.00 92.50 222 SER A C 1
ATOM 1812 O O . SER A 1 222 ? 1.740 8.132 -17.321 1.00 92.50 222 SER A O 1
ATOM 1814 N N . GLY A 1 223 ? 3.078 9.697 -16.417 1.00 89.50 223 GLY A N 1
ATOM 1815 C CA . GLY A 1 223 ? 2.254 9.919 -15.223 1.00 89.50 223 GLY A CA 1
ATOM 1816 C C . GLY A 1 223 ? 2.152 8.688 -14.307 1.00 89.50 223 GLY A C 1
ATOM 1817 O O . GLY A 1 223 ? 1.258 8.606 -13.459 1.00 89.50 223 GLY A O 1
ATOM 1818 N N . GLY A 1 224 ? 3.031 7.698 -14.497 1.00 88.81 224 GLY A N 1
ATOM 1819 C CA . GLY A 1 224 ? 3.067 6.467 -13.718 1.00 88.81 224 GLY A CA 1
ATOM 1820 C C . GLY A 1 224 ? 3.458 6.719 -12.265 1.00 88.81 224 GLY A C 1
ATOM 1821 O O . GLY A 1 224 ? 4.181 7.660 -11.934 1.00 88.81 224 GLY A O 1
ATOM 1822 N N . ARG A 1 225 ? 3.009 5.848 -11.357 1.00 89.94 225 ARG A N 1
ATOM 1823 C CA . ARG A 1 225 ? 3.495 5.896 -9.969 1.00 89.94 225 ARG A CA 1
ATOM 1824 C C . ARG A 1 225 ? 4.970 5.512 -9.924 1.00 89.94 225 ARG A C 1
ATOM 1826 O O . ARG A 1 225 ? 5.414 4.647 -10.670 1.00 89.94 225 ARG A O 1
ATOM 1833 N N . VAL A 1 226 ? 5.687 6.043 -8.935 1.00 92.38 226 VAL A N 1
ATOM 1834 C CA . VAL A 1 226 ? 7.089 5.684 -8.654 1.00 92.38 226 VAL A CA 1
ATOM 1835 C C . VAL A 1 226 ? 7.299 4.171 -8.597 1.00 92.38 226 VAL A C 1
ATOM 1837 O O . VAL A 1 226 ? 8.219 3.656 -9.224 1.00 92.38 226 VAL A O 1
ATOM 1840 N N . SER A 1 227 ? 6.416 3.439 -7.913 1.00 89.88 227 SER A N 1
ATOM 1841 C CA . SER A 1 227 ? 6.502 1.979 -7.860 1.00 89.88 227 SER A CA 1
ATOM 1842 C C . SER A 1 227 ? 6.306 1.326 -9.229 1.00 89.88 227 SER A C 1
ATOM 1844 O O . SER A 1 227 ? 7.039 0.400 -9.555 1.00 89.88 227 SER A O 1
ATOM 1846 N N . GLU A 1 228 ? 5.362 1.819 -10.033 1.00 92.50 228 GLU A N 1
ATOM 1847 C CA . GLU A 1 228 ? 5.061 1.293 -11.370 1.00 92.50 228 GLU A CA 1
ATOM 1848 C C . GLU A 1 228 ? 6.261 1.475 -12.315 1.00 92.50 228 GLU A C 1
ATOM 1850 O O . GLU A 1 228 ? 6.570 0.549 -13.055 1.00 92.50 228 GLU A O 1
ATOM 1855 N N . VAL A 1 229 ? 6.970 2.611 -12.237 1.00 95.25 229 VAL A N 1
ATOM 1856 C CA . VAL A 1 229 ? 8.173 2.906 -13.043 1.00 95.25 229 VAL A CA 1
ATOM 1857 C C . VAL A 1 229 ? 9.400 2.124 -12.564 1.00 95.25 229 VAL A C 1
ATOM 1859 O O . VAL A 1 229 ? 10.082 1.490 -13.366 1.00 95.25 229 VAL A O 1
ATOM 1862 N N . ILE A 1 230 ? 9.701 2.149 -11.262 1.00 94.00 230 ILE A N 1
ATOM 1863 C CA . ILE A 1 230 ? 10.911 1.503 -10.724 1.00 94.00 230 ILE A CA 1
ATOM 1864 C C . ILE A 1 230 ? 10.805 -0.025 -10.798 1.00 94.00 230 ILE A C 1
ATOM 1866 O O . ILE A 1 230 ? 11.810 -0.705 -10.978 1.00 94.00 230 ILE A O 1
ATOM 1870 N N . GLY A 1 231 ? 9.593 -0.573 -10.688 1.00 92.75 231 GLY A N 1
ATOM 1871 C CA . GLY A 1 231 ? 9.357 -2.011 -10.776 1.00 92.75 231 GLY A CA 1
ATOM 1872 C C . GLY A 1 231 ? 9.217 -2.556 -12.202 1.00 92.75 231 GLY A C 1
ATOM 1873 O O . GLY A 1 231 ? 8.806 -3.709 -12.349 1.00 92.75 231 GLY A O 1
ATOM 1874 N N . LEU A 1 232 ? 9.514 -1.757 -13.235 1.00 95.38 232 LEU A N 1
ATOM 1875 C CA . LEU A 1 232 ? 9.562 -2.234 -14.615 1.00 95.38 232 LEU A CA 1
ATOM 1876 C C . LEU A 1 232 ? 10.712 -3.223 -14.826 1.00 95.38 232 LEU A C 1
ATOM 1878 O O . LEU A 1 232 ? 11.830 -3.053 -14.331 1.00 95.38 232 LEU A O 1
ATOM 1882 N N . THR A 1 233 ? 10.435 -4.236 -15.634 1.00 96.50 233 THR A N 1
ATOM 1883 C CA . THR A 1 233 ? 11.387 -5.280 -16.021 1.00 96.50 233 THR A CA 1
ATOM 1884 C C . THR A 1 233 ? 11.704 -5.190 -17.510 1.00 96.50 233 THR A C 1
ATOM 1886 O O . THR A 1 233 ? 10.991 -4.547 -18.285 1.00 96.50 233 THR A O 1
ATOM 1889 N N . LEU A 1 234 ? 12.779 -5.839 -17.947 1.00 97.00 234 LEU A N 1
ATOM 1890 C CA . LEU A 1 234 ? 13.088 -5.928 -19.367 1.00 97.00 234 LEU A CA 1
ATOM 1891 C C . LEU A 1 234 ? 11.972 -6.667 -20.119 1.00 97.00 234 LEU A C 1
ATOM 1893 O O . LEU A 1 234 ? 11.626 -6.268 -21.225 1.00 97.00 234 LEU A O 1
ATOM 1897 N N . GLY A 1 235 ? 11.347 -7.679 -19.510 1.00 96.44 235 GLY A N 1
ATOM 1898 C CA . GLY A 1 235 ? 10.203 -8.388 -20.091 1.00 96.44 235 GLY A CA 1
ATOM 1899 C C . GLY A 1 235 ? 8.984 -7.486 -20.300 1.00 96.44 235 GLY A C 1
ATOM 1900 O O . GLY A 1 235 ? 8.308 -7.571 -21.330 1.00 96.44 235 GLY A O 1
ATOM 1901 N N . ASP A 1 236 ? 8.746 -6.561 -19.368 1.00 96.19 236 ASP A N 1
ATOM 1902 C CA . ASP A 1 236 ? 7.671 -5.570 -19.465 1.00 96.19 236 ASP A CA 1
ATOM 1903 C C . ASP A 1 236 ? 7.830 -4.666 -20.701 1.00 96.19 236 ASP A C 1
ATOM 1905 O O . ASP A 1 236 ? 6.846 -4.365 -21.378 1.00 96.19 236 ASP A O 1
ATOM 1909 N N . TRP A 1 237 ? 9.062 -4.264 -21.019 1.00 96.94 237 TRP A N 1
ATOM 1910 C CA . TRP A 1 237 ? 9.378 -3.436 -22.187 1.00 96.94 237 TRP A CA 1
ATOM 1911 C C . TRP A 1 237 ? 9.483 -4.256 -23.480 1.00 96.94 237 TRP A C 1
ATOM 1913 O O . TRP A 1 237 ? 8.984 -3.852 -24.533 1.00 96.94 237 TRP A O 1
ATOM 1923 N N . TYR A 1 238 ? 10.081 -5.445 -23.400 1.00 96.50 238 TYR A N 1
ATOM 1924 C CA . TYR A 1 238 ? 10.268 -6.355 -24.529 1.00 96.50 238 TYR A CA 1
ATOM 1925 C C . TYR A 1 238 ? 8.939 -6.828 -25.115 1.00 96.50 238 TYR A C 1
ATOM 1927 O O . TYR A 1 238 ? 8.756 -6.801 -26.329 1.00 96.50 238 TYR A O 1
ATOM 1935 N N . SER A 1 239 ? 7.968 -7.165 -24.263 1.00 93.88 239 SER A N 1
ATOM 1936 C CA . SER A 1 239 ? 6.615 -7.555 -24.693 1.00 93.88 239 SER A CA 1
ATOM 1937 C C . SER A 1 239 ? 5.853 -6.453 -25.448 1.00 93.88 239 SER A C 1
ATOM 1939 O O . SER A 1 239 ? 4.830 -6.727 -26.073 1.00 93.88 239 SER A O 1
ATOM 1941 N N . ARG A 1 240 ? 6.357 -5.212 -25.424 1.00 93.56 240 ARG A N 1
ATOM 1942 C CA . ARG A 1 240 ? 5.847 -4.052 -26.173 1.00 93.56 240 ARG A CA 1
ATOM 1943 C C . ARG A 1 240 ? 6.808 -3.596 -27.283 1.00 93.56 240 ARG A C 1
ATOM 1945 O O . ARG A 1 240 ? 6.679 -2.489 -27.802 1.00 93.56 240 ARG A O 1
ATOM 1952 N N . GLY A 1 241 ? 7.775 -4.436 -27.651 1.00 93.25 241 GLY A N 1
ATOM 1953 C CA . GLY A 1 241 ? 8.684 -4.217 -28.777 1.00 93.25 241 GLY A CA 1
ATOM 1954 C C . GLY A 1 241 ? 9.899 -3.336 -28.484 1.00 93.25 241 GLY A C 1
ATOM 1955 O O . GLY A 1 241 ? 10.540 -2.891 -29.429 1.00 93.25 241 GLY A O 1
ATOM 1956 N N . LEU A 1 242 ? 10.229 -3.060 -27.214 1.00 93.50 242 LEU A N 1
ATOM 1957 C CA . LEU A 1 242 ? 11.360 -2.194 -26.825 1.00 93.50 242 LEU A CA 1
ATOM 1958 C C . LEU A 1 242 ? 11.283 -0.759 -27.390 1.00 93.50 242 LEU A C 1
ATOM 1960 O O . LEU A 1 242 ? 12.297 -0.081 -27.571 1.00 93.50 242 LEU A O 1
ATOM 1964 N N . LEU A 1 243 ? 10.062 -0.284 -27.656 1.00 92.31 243 LEU A N 1
ATOM 1965 C CA . LEU A 1 243 ? 9.796 1.050 -28.188 1.00 92.31 243 LEU A CA 1
ATOM 1966 C C . LEU A 1 243 ? 9.411 2.013 -27.058 1.00 92.31 243 LEU A C 1
ATOM 1968 O O . LEU A 1 243 ? 10.178 2.228 -26.121 1.00 92.31 243 LEU A O 1
ATOM 1972 N N . ARG A 1 244 ? 8.233 2.624 -27.160 1.00 95.38 244 ARG A N 1
ATOM 1973 C CA . ARG A 1 244 ? 7.764 3.742 -26.330 1.00 95.38 244 ARG A CA 1
ATOM 1974 C C . ARG A 1 244 ? 6.881 3.316 -25.165 1.00 95.38 244 ARG A C 1
ATOM 1976 O O . ARG A 1 244 ? 6.246 4.168 -24.554 1.00 95.38 244 ARG A O 1
ATOM 1983 N N . GLU A 1 245 ? 6.743 2.016 -24.937 1.00 96.12 245 GLU A N 1
ATOM 1984 C CA . GLU A 1 245 ? 5.757 1.485 -24.008 1.00 96.12 245 GLU A CA 1
ATOM 1985 C C . GLU A 1 245 ? 6.294 0.281 -23.249 1.00 96.12 245 GLU A C 1
ATOM 1987 O O . GLU A 1 245 ? 7.049 -0.504 -23.808 1.00 96.12 245 GLU A O 1
ATOM 1992 N N . ALA A 1 246 ? 5.853 0.098 -22.008 1.00 96.19 246 ALA A N 1
ATOM 1993 C CA . ALA A 1 246 ? 6.063 -1.128 -21.245 1.00 96.19 246 ALA A CA 1
ATOM 1994 C C . ALA A 1 246 ? 4.810 -1.489 -20.459 1.00 96.19 246 ALA A C 1
ATOM 1996 O O . ALA A 1 246 ? 4.063 -0.612 -20.018 1.00 96.19 246 ALA A O 1
ATOM 1997 N N . ASN A 1 247 ? 4.601 -2.785 -20.256 1.00 94.38 247 ASN A N 1
ATOM 1998 C CA . ASN A 1 247 ? 3.585 -3.265 -19.332 1.00 94.38 247 ASN A CA 1
ATOM 1999 C C . ASN A 1 247 ? 3.960 -2.898 -17.887 1.00 94.38 247 ASN A C 1
ATOM 2001 O O . ASN A 1 247 ? 5.118 -2.912 -17.497 1.00 94.38 247 ASN A O 1
ATOM 2005 N N . ALA A 1 248 ? 2.975 -2.564 -17.066 1.00 91.19 248 ALA A N 1
ATOM 2006 C CA . ALA A 1 248 ? 3.182 -2.196 -15.675 1.00 91.19 248 ALA A CA 1
ATOM 2007 C C . ALA A 1 248 ? 2.094 -2.803 -14.794 1.00 91.19 248 ALA A C 1
ATOM 2009 O O . ALA A 1 248 ? 0.951 -3.048 -15.207 1.00 91.19 248 ALA A O 1
ATOM 2010 N N . PHE A 1 249 ? 2.453 -3.065 -13.543 1.00 86.19 249 PHE A N 1
ATOM 2011 C CA . PHE A 1 249 ? 1.468 -3.425 -12.536 1.00 86.19 249 PHE A CA 1
ATOM 2012 C C . PHE A 1 249 ? 0.657 -2.195 -12.133 1.00 86.19 249 PHE A C 1
ATOM 2014 O O . PHE A 1 249 ? 0.997 -1.056 -12.437 1.00 86.19 249 PHE A O 1
ATOM 2021 N N . SER A 1 250 ? -0.444 -2.420 -11.426 1.00 80.62 250 SER A N 1
ATOM 2022 C CA . SER A 1 250 ? -1.188 -1.342 -10.774 1.00 80.62 250 SER A CA 1
ATOM 2023 C C . SER A 1 250 ? -1.477 -1.678 -9.317 1.00 80.62 250 SER A C 1
ATOM 2025 O O . SER A 1 250 ? -1.553 -2.850 -8.946 1.00 80.62 250 SER A O 1
ATOM 2027 N N . LYS A 1 251 ? -1.689 -0.661 -8.472 1.00 69.25 251 LYS A N 1
ATOM 2028 C CA . LYS A 1 251 ? -1.966 -0.842 -7.031 1.00 69.25 251 LYS A CA 1
ATOM 2029 C C . LYS A 1 251 ? -3.090 -1.856 -6.736 1.00 69.25 251 LYS A C 1
ATOM 2031 O O . LYS A 1 251 ? -3.028 -2.541 -5.723 1.00 69.25 251 LYS A O 1
ATOM 2036 N N . GLY A 1 252 ? -4.094 -1.963 -7.610 1.00 69.31 252 GLY A N 1
ATOM 2037 C CA . GLY A 1 252 ? -5.221 -2.898 -7.459 1.00 69.31 252 GLY A CA 1
ATOM 2038 C C . GLY A 1 252 ? -5.018 -4.276 -8.098 1.00 69.31 252 GLY A C 1
ATOM 2039 O O . GLY A 1 252 ? -5.822 -5.169 -7.876 1.00 69.31 252 GLY A O 1
ATOM 2040 N N . SER A 1 253 ? -3.957 -4.467 -8.880 1.00 69.62 253 SER A N 1
ATOM 2041 C CA . SER A 1 253 ? -3.739 -5.683 -9.682 1.00 69.62 253 SER A CA 1
ATOM 2042 C C . SER A 1 253 ? -3.138 -6.867 -8.921 1.00 69.62 253 SER A C 1
ATOM 2044 O O . SER A 1 253 ? -2.958 -7.932 -9.505 1.00 69.62 253 SER A O 1
ATOM 2046 N N . ASN A 1 254 ? -2.780 -6.678 -7.647 1.00 70.88 254 ASN A N 1
ATOM 2047 C CA . ASN A 1 254 ? -2.062 -7.670 -6.843 1.00 70.88 254 ASN A CA 1
ATOM 2048 C C . ASN A 1 254 ? -0.810 -8.233 -7.557 1.00 70.88 254 ASN A C 1
ATOM 2050 O O . ASN A 1 254 ? -0.602 -9.439 -7.623 1.00 70.88 254 ASN A O 1
ATOM 2054 N N . GLY A 1 255 ? -0.017 -7.345 -8.167 1.00 73.00 255 GLY A N 1
ATOM 2055 C CA . GLY A 1 255 ? 1.210 -7.694 -8.896 1.00 73.00 255 GLY A CA 1
ATOM 2056 C C . GLY A 1 255 ? 1.016 -8.029 -10.379 1.00 73.00 255 GLY A C 1
ATOM 2057 O O . GLY A 1 255 ? 1.999 -8.044 -11.123 1.00 73.00 255 GLY A O 1
ATOM 2058 N N . ARG A 1 256 ? -0.225 -8.225 -10.846 1.00 81.44 256 ARG A N 1
ATOM 2059 C CA . ARG A 1 256 ? -0.505 -8.502 -12.263 1.00 81.44 256 ARG A CA 1
ATOM 2060 C C . ARG A 1 256 ? -0.210 -7.284 -13.141 1.00 81.44 256 ARG A C 1
ATOM 2062 O O . ARG A 1 256 ? -0.595 -6.157 -12.833 1.00 81.44 256 ARG A O 1
ATOM 2069 N N . ARG A 1 257 ? 0.436 -7.512 -14.282 1.00 84.06 257 ARG A N 1
ATOM 2070 C CA . ARG A 1 257 ? 0.671 -6.482 -15.299 1.00 84.06 257 ARG A CA 1
ATOM 2071 C C . ARG A 1 257 ? -0.619 -6.250 -16.084 1.00 84.06 257 ARG A C 1
ATOM 2073 O O . ARG A 1 257 ? -1.002 -7.076 -16.899 1.00 84.06 257 ARG A O 1
ATOM 2080 N N . VAL A 1 258 ? -1.331 -5.172 -15.764 1.00 85.56 258 VAL A N 1
ATOM 2081 C CA . VAL A 1 258 ? -2.656 -4.854 -16.344 1.00 85.56 258 VAL A CA 1
ATOM 2082 C C . VAL A 1 258 ? -2.722 -3.451 -16.943 1.00 85.56 258 VAL A C 1
ATOM 2084 O O . VAL A 1 258 ? -3.749 -3.056 -17.483 1.00 85.56 258 VAL A O 1
ATOM 2087 N N . LYS A 1 259 ? -1.647 -2.672 -16.805 1.00 87.69 259 LYS A N 1
ATOM 2088 C CA . LYS A 1 259 ? -1.509 -1.333 -17.373 1.00 87.69 259 LYS A CA 1
ATOM 2089 C C . LYS A 1 259 ? -0.335 -1.310 -18.333 1.00 87.69 259 LYS A C 1
ATOM 2091 O O . LYS A 1 259 ? 0.516 -2.191 -18.286 1.00 87.69 259 LYS A O 1
ATOM 2096 N N . PHE A 1 260 ? -0.263 -0.259 -19.132 1.00 91.56 260 PHE A N 1
ATOM 2097 C CA . PHE A 1 260 ? 0.942 0.101 -19.857 1.00 91.56 260 PHE A CA 1
ATOM 2098 C C . PHE A 1 260 ? 1.326 1.541 -19.514 1.00 91.56 260 PHE A C 1
ATOM 2100 O O . PHE A 1 260 ? 0.462 2.378 -19.249 1.00 91.56 260 PHE A O 1
ATOM 2107 N N . LEU A 1 261 ? 2.626 1.803 -19.481 1.00 93.69 261 LEU A N 1
ATOM 2108 C CA . LEU A 1 261 ? 3.201 3.142 -19.413 1.00 93.69 261 LEU A CA 1
ATOM 2109 C C . LEU A 1 261 ? 3.680 3.504 -20.812 1.00 93.69 261 LEU A C 1
ATOM 2111 O O . LEU A 1 261 ? 4.223 2.641 -21.499 1.00 93.69 261 LEU A O 1
ATOM 2115 N N . ARG A 1 262 ? 3.479 4.756 -21.222 1.00 95.38 262 ARG A N 1
ATOM 2116 C CA . ARG A 1 262 ? 3.920 5.277 -22.517 1.00 95.38 262 ARG A CA 1
ATOM 2117 C C . ARG A 1 262 ? 4.787 6.509 -22.315 1.00 95.38 262 ARG A C 1
ATOM 2119 O O . ARG A 1 262 ? 4.533 7.285 -21.401 1.00 95.38 262 ARG A O 1
ATOM 2126 N N . TRP A 1 263 ? 5.797 6.668 -23.156 1.00 96.38 263 TRP A N 1
ATOM 2127 C CA . TRP A 1 263 ? 6.765 7.756 -23.068 1.00 96.38 263 TRP A CA 1
ATOM 2128 C C . TRP A 1 263 ? 7.297 8.154 -24.454 1.00 96.38 263 TRP A C 1
ATOM 2130 O O . TRP A 1 263 ? 6.904 7.592 -25.484 1.00 96.38 263 TRP A O 1
ATOM 2140 N N . ASN A 1 264 ? 8.170 9.155 -24.506 1.00 94.44 264 ASN A N 1
ATOM 2141 C CA . ASN A 1 264 ? 8.685 9.710 -25.753 1.00 94.44 264 ASN A CA 1
ATOM 2142 C C . ASN A 1 264 ? 9.822 8.877 -26.351 1.00 94.44 264 ASN A C 1
ATOM 2144 O O . ASN A 1 264 ? 10.577 8.188 -25.673 1.00 94.44 264 ASN A O 1
ATOM 2148 N N . ASN A 1 265 ? 10.009 9.001 -27.662 1.00 95.19 265 ASN A N 1
ATOM 2149 C CA . ASN A 1 265 ? 11.042 8.260 -28.389 1.00 95.19 265 ASN A CA 1
ATOM 2150 C C . ASN A 1 265 ? 12.469 8.527 -27.872 1.00 95.19 265 ASN A C 1
ATOM 2152 O O . ASN A 1 265 ? 13.320 7.639 -27.900 1.00 95.19 265 ASN A O 1
ATOM 2156 N N . GLU A 1 266 ? 12.737 9.749 -27.414 1.00 95.50 266 GLU A N 1
ATOM 2157 C CA . GLU A 1 266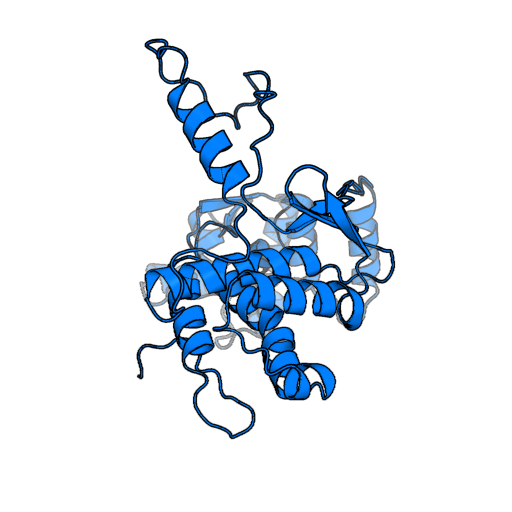 ? 14.027 10.128 -26.831 1.00 95.50 266 GLU A CA 1
ATOM 2158 C C . GLU A 1 266 ? 14.318 9.355 -25.547 1.00 95.50 266 GLU A C 1
ATOM 2160 O O . GLU A 1 266 ? 15.428 8.858 -25.365 1.00 95.50 266 GLU A O 1
ATOM 2165 N N . THR A 1 267 ? 13.304 9.173 -24.702 1.00 96.44 267 THR A N 1
ATOM 2166 C CA . THR A 1 267 ? 13.405 8.404 -23.461 1.00 96.44 267 THR A CA 1
ATOM 2167 C C . THR A 1 267 ? 13.685 6.929 -23.746 1.00 96.44 267 THR A C 1
ATOM 2169 O O . THR A 1 267 ? 14.506 6.333 -23.057 1.00 96.44 267 THR A O 1
ATOM 2172 N N . SER A 1 268 ? 13.127 6.345 -24.816 1.00 96.19 268 SER A N 1
ATOM 2173 C CA . SER A 1 268 ? 13.492 4.982 -25.246 1.00 96.19 268 SER A CA 1
ATOM 2174 C C . SER A 1 268 ? 14.970 4.867 -25.623 1.00 96.19 268 SER A C 1
ATOM 2176 O O . SER A 1 268 ? 15.641 3.928 -25.201 1.00 96.19 268 SER A O 1
ATOM 2178 N N . LYS A 1 269 ? 15.505 5.835 -26.379 1.00 96.81 269 LYS A N 1
ATOM 2179 C CA . LYS A 1 269 ? 16.933 5.863 -26.745 1.00 96.81 269 LYS A CA 1
ATOM 2180 C C . LYS A 1 269 ? 17.824 6.036 -25.515 1.00 96.81 269 LYS A C 1
ATOM 2182 O O . LYS A 1 269 ? 18.851 5.369 -25.401 1.00 96.81 269 LYS A O 1
ATOM 2187 N N . LEU A 1 270 ? 17.422 6.903 -24.584 1.00 96.62 270 LEU A N 1
ATOM 2188 C CA . LEU A 1 270 ? 18.124 7.100 -23.318 1.00 96.62 270 LEU A CA 1
ATOM 2189 C C . LEU A 1 270 ? 18.129 5.816 -22.482 1.00 96.62 270 LEU A C 1
ATOM 2191 O O . LEU A 1 270 ? 19.169 5.454 -21.941 1.00 96.62 270 LEU A O 1
ATOM 2195 N N . LEU A 1 271 ? 17.004 5.100 -22.439 1.00 96.88 271 LEU A N 1
ATOM 2196 C CA . LEU A 1 271 ? 16.864 3.840 -21.714 1.00 96.88 271 LEU A CA 1
ATOM 2197 C C . LEU A 1 271 ? 17.758 2.740 -22.304 1.00 96.88 271 LEU A C 1
ATOM 2199 O O . LEU A 1 271 ? 18.430 2.047 -21.544 1.00 96.88 271 LEU A O 1
ATOM 2203 N N . GLN A 1 272 ? 17.843 2.625 -23.637 1.00 96.62 272 GLN A N 1
ATOM 2204 C CA . GLN A 1 272 ? 18.793 1.715 -24.300 1.00 96.62 272 GLN A CA 1
ATOM 2205 C C . GLN A 1 272 ? 20.240 2.078 -23.943 1.00 96.62 272 GLN A C 1
ATOM 2207 O O . GLN A 1 272 ? 21.006 1.226 -23.495 1.00 96.62 272 GLN A O 1
ATOM 2212 N N . ARG A 1 273 ? 20.598 3.367 -24.043 1.00 97.25 273 ARG A N 1
ATOM 2213 C CA . ARG A 1 273 ? 21.933 3.857 -23.673 1.00 97.25 273 ARG A CA 1
ATOM 2214 C C . ARG A 1 273 ? 22.259 3.547 -22.214 1.00 97.25 273 ARG A C 1
ATOM 2216 O O . ARG A 1 273 ? 23.356 3.072 -21.935 1.00 97.25 273 ARG A O 1
ATOM 2223 N N . TYR A 1 274 ? 21.335 3.809 -21.292 1.00 96.56 274 TYR A N 1
ATOM 2224 C CA . TYR A 1 274 ? 21.477 3.467 -19.878 1.00 96.56 274 TYR A CA 1
ATOM 2225 C C . TYR A 1 274 ? 21.749 1.970 -19.697 1.00 96.56 274 TYR A C 1
ATOM 2227 O O . TYR A 1 274 ? 22.697 1.605 -18.998 1.00 96.56 274 TYR A O 1
ATOM 2235 N N . PHE A 1 275 ? 20.958 1.120 -20.358 1.00 95.50 275 PHE A N 1
ATOM 2236 C CA . PHE A 1 275 ? 21.053 -0.332 -20.243 1.00 95.50 275 PHE A CA 1
ATOM 2237 C C . PHE A 1 275 ? 22.423 -0.857 -20.702 1.00 95.50 275 PHE A C 1
ATOM 2239 O O . PHE A 1 275 ? 23.056 -1.644 -19.999 1.00 95.50 275 PHE A O 1
ATOM 2246 N N . ASP A 1 276 ? 22.922 -0.360 -21.834 1.00 96.56 276 ASP A N 1
ATOM 2247 C CA . ASP A 1 276 ? 24.172 -0.834 -22.440 1.00 96.56 276 ASP A CA 1
ATOM 2248 C C . ASP A 1 276 ? 25.442 -0.212 -21.838 1.00 96.56 276 ASP A C 1
ATOM 2250 O O . ASP A 1 276 ? 26.547 -0.729 -22.052 1.00 96.56 276 ASP A O 1
ATOM 2254 N N . THR A 1 277 ? 25.308 0.884 -21.081 1.00 95.56 277 THR A N 1
ATOM 2255 C CA . THR A 1 277 ? 26.445 1.615 -20.498 1.00 95.56 277 THR A CA 1
ATOM 2256 C C . THR A 1 277 ? 26.470 1.546 -18.974 1.00 95.56 277 THR A C 1
ATOM 2258 O O . THR A 1 277 ? 27.226 0.759 -18.414 1.00 95.56 277 THR A O 1
ATOM 2261 N N . GLU A 1 278 ? 25.688 2.375 -18.285 1.00 94.56 278 GLU A N 1
ATOM 2262 C CA . GLU A 1 278 ? 25.722 2.507 -16.827 1.00 94.56 278 GLU A CA 1
ATOM 2263 C C . GLU A 1 278 ? 25.193 1.252 -16.133 1.00 94.56 278 GLU A C 1
ATOM 2265 O O . GLU A 1 278 ? 25.893 0.688 -15.297 1.00 94.56 278 GLU A O 1
ATOM 2270 N N . ARG A 1 279 ? 24.017 0.747 -16.530 1.00 94.81 279 ARG A N 1
ATOM 2271 C CA . ARG A 1 279 ? 23.436 -0.472 -15.945 1.00 94.81 279 ARG A CA 1
ATOM 2272 C C . ARG A 1 279 ? 24.388 -1.656 -16.076 1.00 94.81 279 ARG A C 1
ATOM 2274 O O . ARG A 1 279 ? 24.581 -2.380 -15.108 1.00 94.81 279 ARG A O 1
ATOM 2281 N N . ARG A 1 280 ? 25.020 -1.812 -17.245 1.00 94.50 280 ARG A N 1
ATOM 2282 C CA . ARG A 1 280 ? 25.986 -2.879 -17.539 1.00 94.50 280 ARG A CA 1
ATOM 2283 C C . ARG A 1 280 ? 27.133 -2.947 -16.529 1.00 94.50 280 ARG A C 1
ATOM 2285 O O . ARG A 1 280 ? 27.568 -4.041 -16.198 1.00 94.50 280 ARG A O 1
ATOM 2292 N N . LYS A 1 281 ? 27.619 -1.806 -16.027 1.00 92.94 281 LYS A N 1
ATOM 2293 C CA . LYS A 1 281 ? 28.709 -1.766 -15.032 1.00 92.94 281 LYS A CA 1
ATOM 2294 C C . LYS A 1 281 ? 28.315 -2.383 -13.690 1.00 92.94 281 LYS A C 1
ATOM 2296 O O . LYS A 1 281 ? 29.186 -2.836 -12.959 1.00 92.94 281 LYS A O 1
ATOM 2301 N N . HIS A 1 282 ? 27.022 -2.382 -13.382 1.00 91.12 282 HIS A N 1
ATOM 2302 C CA . HIS A 1 282 ? 26.464 -2.888 -12.127 1.00 91.12 282 HIS A CA 1
ATOM 2303 C C . HIS A 1 282 ? 25.671 -4.186 -12.324 1.00 91.12 282 HIS A C 1
ATOM 2305 O O . HIS A 1 282 ? 25.150 -4.746 -11.361 1.00 91.12 282 HIS A O 1
ATOM 2311 N N . ASP A 1 283 ? 25.560 -4.656 -13.568 1.00 92.06 283 ASP A N 1
ATOM 2312 C CA . ASP A 1 283 ? 24.924 -5.916 -13.909 1.00 92.06 283 ASP A CA 1
ATOM 2313 C C . ASP A 1 283 ? 25.835 -7.075 -13.471 1.00 92.06 283 ASP A C 1
ATOM 2315 O O . ASP A 1 283 ? 27.001 -7.090 -13.872 1.00 92.06 283 ASP A O 1
ATOM 2319 N N . PRO A 1 284 ? 25.341 -8.060 -12.696 1.00 89.19 284 PRO A N 1
ATOM 2320 C CA . PRO A 1 284 ? 26.171 -9.160 -12.196 1.00 89.19 284 PRO A CA 1
ATOM 2321 C C . PRO A 1 284 ? 26.896 -9.949 -13.290 1.00 89.19 284 PRO A C 1
ATOM 2323 O O . PRO A 1 284 ? 27.959 -10.509 -13.039 1.00 89.19 284 PRO A O 1
ATOM 2326 N N . ASN A 1 285 ? 26.331 -9.985 -14.500 1.00 91.12 285 ASN A N 1
ATOM 2327 C CA . ASN A 1 285 ? 26.893 -10.704 -15.639 1.00 91.12 285 ASN A CA 1
ATOM 2328 C C . ASN A 1 285 ? 27.547 -9.766 -16.668 1.00 91.12 285 ASN A C 1
ATOM 2330 O O . ASN A 1 285 ? 28.088 -10.229 -17.672 1.00 91.12 285 ASN A O 1
ATOM 2334 N N . GLY A 1 286 ? 27.479 -8.446 -16.460 1.00 92.81 286 GLY A N 1
ATOM 2335 C CA . GLY A 1 286 ? 27.996 -7.446 -17.394 1.00 92.81 286 GLY A CA 1
ATOM 2336 C C . GLY A 1 286 ? 27.299 -7.444 -18.761 1.00 92.81 286 GLY A C 1
ATOM 2337 O O . GLY A 1 286 ? 27.910 -7.025 -19.755 1.00 92.81 286 GLY A O 1
ATOM 2338 N N . TYR A 1 287 ? 26.052 -7.919 -18.826 1.00 95.50 287 TYR A N 1
ATOM 2339 C CA . TYR A 1 287 ? 25.303 -8.087 -20.072 1.00 95.50 287 TYR A CA 1
ATOM 2340 C C . TYR A 1 287 ? 24.750 -6.773 -20.624 1.00 95.50 287 TYR A C 1
ATOM 2342 O O . TYR A 1 287 ? 24.291 -5.896 -19.887 1.00 95.50 287 TYR A O 1
ATOM 2350 N N . ARG A 1 288 ? 24.774 -6.665 -21.956 1.00 96.31 288 ARG A N 1
ATOM 2351 C CA . ARG A 1 288 ? 24.050 -5.649 -22.728 1.00 96.31 288 ARG A CA 1
ATOM 2352 C C . ARG A 1 288 ? 22.608 -6.082 -22.963 1.00 96.31 288 ARG A C 1
ATOM 2354 O O . ARG A 1 288 ? 22.254 -7.244 -22.756 1.00 96.31 288 ARG A O 1
ATOM 2361 N N . LEU A 1 289 ? 21.788 -5.159 -23.458 1.00 95.19 289 LEU A N 1
ATOM 2362 C CA . LEU A 1 289 ? 20.405 -5.434 -23.841 1.00 95.19 289 LEU A CA 1
ATOM 2363 C C . LEU A 1 289 ? 20.321 -6.635 -24.796 1.00 95.19 289 LEU A C 1
ATOM 2365 O O . LEU A 1 289 ? 19.606 -7.596 -24.529 1.00 95.19 289 LEU A O 1
ATOM 2369 N N . GLU A 1 290 ? 21.125 -6.613 -25.859 1.00 95.88 290 GLU A N 1
ATOM 2370 C CA . GLU A 1 290 ? 21.174 -7.663 -26.883 1.00 95.88 290 GLU A CA 1
ATOM 2371 C C . GLU A 1 290 ? 21.534 -9.049 -26.314 1.00 95.88 290 GLU A C 1
ATOM 2373 O O . GLU A 1 290 ? 21.019 -10.072 -26.769 1.00 95.88 290 GLU A O 1
ATOM 2378 N N . ASP A 1 291 ? 22.383 -9.103 -25.285 1.00 96.75 291 ASP A N 1
ATOM 2379 C CA . ASP A 1 291 ? 22.788 -10.364 -24.655 1.00 96.75 291 ASP A CA 1
ATOM 2380 C C . ASP A 1 291 ? 21.604 -11.013 -23.925 1.00 96.75 291 ASP A C 1
ATOM 2382 O O . ASP A 1 291 ? 21.357 -12.214 -24.074 1.00 96.75 291 ASP A O 1
ATOM 2386 N N . TYR A 1 292 ? 20.812 -10.209 -23.208 1.00 96.69 292 TYR A N 1
ATOM 2387 C CA . TYR A 1 292 ? 19.579 -10.669 -22.570 1.00 96.69 292 TYR A CA 1
ATOM 2388 C C . TYR A 1 292 ? 18.557 -11.176 -23.588 1.00 96.69 292 TYR A C 1
ATOM 2390 O O . TYR A 1 292 ? 17.942 -12.222 -23.365 1.00 96.69 292 TYR A O 1
ATOM 2398 N N . LEU A 1 293 ? 18.404 -10.490 -24.725 1.00 95.94 293 LEU A N 1
ATOM 2399 C CA . LEU A 1 293 ? 17.496 -10.931 -25.789 1.00 95.94 293 LEU A CA 1
ATOM 2400 C C . LEU A 1 293 ? 17.931 -12.280 -26.367 1.00 95.94 293 LEU A C 1
ATOM 2402 O O . LEU A 1 293 ? 17.110 -13.191 -26.498 1.00 95.94 293 LEU A O 1
ATOM 2406 N N . LYS A 1 294 ? 19.230 -12.462 -26.627 1.00 96.69 294 LYS A N 1
ATOM 2407 C CA . LYS A 1 294 ? 19.790 -13.743 -27.090 1.00 96.69 294 LYS A CA 1
ATOM 2408 C C . LYS A 1 294 ? 19.582 -14.868 -26.080 1.00 96.69 294 LYS A C 1
ATOM 2410 O O . LYS A 1 294 ? 19.253 -15.988 -26.472 1.00 96.69 294 LYS A O 1
ATOM 2415 N N . LEU A 1 295 ? 19.770 -14.600 -24.789 1.00 95.81 295 LEU A N 1
ATOM 2416 C CA . LEU A 1 295 ? 19.531 -15.587 -23.732 1.00 95.81 295 LEU A CA 1
ATOM 2417 C C . LEU A 1 295 ? 18.049 -15.955 -23.623 1.00 95.81 295 LEU A C 1
ATOM 2419 O O . LEU A 1 295 ? 17.734 -17.138 -23.479 1.00 95.81 295 LEU A O 1
ATOM 2423 N N . ASN A 1 296 ? 17.151 -14.980 -23.755 1.00 95.25 296 ASN A N 1
ATOM 2424 C CA . ASN A 1 296 ? 15.709 -15.211 -23.753 1.00 95.25 296 ASN A CA 1
ATOM 2425 C C . ASN A 1 296 ? 15.271 -16.049 -24.963 1.00 95.25 296 ASN A C 1
ATOM 2427 O O . ASN A 1 296 ? 14.538 -17.021 -24.803 1.00 95.25 296 ASN A O 1
ATOM 2431 N N . HIS A 1 297 ? 15.797 -15.758 -26.159 1.00 94.25 297 HIS A N 1
ATOM 2432 C CA . HIS A 1 297 ? 15.562 -16.581 -27.351 1.00 94.25 297 HIS A CA 1
ATOM 2433 C C . HIS A 1 297 ? 16.023 -18.032 -27.163 1.00 94.25 297 HIS A C 1
ATOM 2435 O O . HIS A 1 297 ? 15.361 -18.960 -27.622 1.00 94.25 297 HIS A O 1
ATOM 2441 N N . LYS A 1 298 ? 17.120 -18.243 -26.427 1.00 96.06 298 LYS A N 1
ATOM 2442 C CA . LYS A 1 298 ? 17.611 -19.577 -26.042 1.00 96.06 298 LYS A CA 1
ATOM 2443 C C . LYS A 1 298 ? 16.867 -20.186 -24.844 1.00 96.06 298 LYS A C 1
ATOM 2445 O O . LYS A 1 298 ? 17.282 -21.239 -24.369 1.00 96.06 298 LYS A O 1
ATOM 2450 N N . LYS A 1 299 ? 15.811 -19.534 -24.336 1.00 93.31 299 LYS A N 1
ATOM 2451 C CA . LYS A 1 299 ? 15.051 -19.911 -23.128 1.00 93.31 299 LYS A CA 1
ATOM 2452 C C . LYS A 1 299 ? 15.932 -20.107 -21.884 1.00 93.31 299 LYS A C 1
ATOM 2454 O O . LYS A 1 299 ? 15.615 -20.912 -21.015 1.00 93.31 299 LYS A O 1
ATOM 2459 N N . LYS A 1 300 ? 17.055 -19.385 -21.807 1.00 94.50 300 LYS A N 1
ATOM 2460 C CA . LYS A 1 300 ? 18.018 -19.464 -20.694 1.00 94.50 300 LYS A CA 1
ATOM 2461 C C . LYS A 1 300 ? 17.744 -18.460 -19.579 1.00 94.50 300 LYS A C 1
ATOM 2463 O O . LYS A 1 300 ? 18.365 -18.550 -18.527 1.00 94.50 300 LYS A O 1
ATOM 2468 N N . ILE A 1 301 ? 16.861 -17.493 -19.813 1.00 95.31 301 ILE A N 1
ATOM 2469 C CA . ILE A 1 301 ? 16.502 -16.465 -18.840 1.00 95.31 301 ILE A CA 1
ATOM 2470 C C . ILE A 1 301 ? 15.051 -16.039 -19.041 1.00 95.31 301 ILE A C 1
ATOM 2472 O O . ILE A 1 301 ? 14.567 -16.026 -20.171 1.00 95.31 301 ILE A O 1
ATOM 2476 N N . ASP A 1 302 ? 14.386 -15.666 -17.950 1.00 95.44 302 ASP A N 1
ATOM 2477 C CA . ASP A 1 302 ? 13.095 -14.984 -17.983 1.00 95.44 302 ASP A CA 1
ATOM 2478 C C . ASP A 1 302 ? 13.323 -13.469 -17.914 1.00 95.44 302 ASP A C 1
ATOM 2480 O O . ASP A 1 302 ? 13.818 -12.955 -16.908 1.00 95.44 302 ASP A O 1
ATOM 2484 N N . LEU A 1 303 ? 12.950 -12.738 -18.966 1.00 96.00 303 LEU A N 1
ATOM 2485 C CA . LEU A 1 303 ? 13.106 -11.280 -19.010 1.00 96.00 303 LEU A CA 1
ATOM 2486 C C . LEU A 1 303 ? 12.263 -10.546 -17.956 1.00 96.00 303 LEU A C 1
ATOM 2488 O O . LEU A 1 303 ? 12.617 -9.424 -17.589 1.00 96.00 303 LEU A O 1
ATOM 2492 N N . LEU A 1 304 ? 11.186 -11.148 -17.439 1.00 94.31 304 LEU A N 1
ATOM 2493 C CA . LEU A 1 304 ? 10.414 -10.575 -16.328 1.00 94.31 304 LEU A CA 1
ATOM 2494 C C . LEU A 1 304 ? 11.181 -10.618 -15.001 1.00 94.31 304 LEU A C 1
ATOM 2496 O O . LEU A 1 304 ? 10.859 -9.869 -14.084 1.00 94.31 304 LEU A O 1
ATOM 2500 N N . SER A 1 305 ? 12.227 -11.440 -14.893 1.00 94.06 305 SER A N 1
ATOM 2501 C CA . SER A 1 305 ? 13.121 -11.447 -13.727 1.00 94.06 305 SER A CA 1
ATOM 2502 C C . SER A 1 305 ? 14.216 -10.374 -13.797 1.00 94.06 305 SER A C 1
ATOM 2504 O O . SER A 1 305 ? 14.898 -10.125 -12.805 1.00 94.06 305 SER A O 1
ATOM 2506 N N . VAL A 1 306 ? 14.385 -9.717 -14.951 1.00 95.62 306 VAL A N 1
ATOM 2507 C CA . VAL A 1 306 ? 15.467 -8.760 -15.198 1.00 95.62 306 VAL A CA 1
ATOM 2508 C C . VAL A 1 306 ? 14.945 -7.342 -14.956 1.00 95.62 306 VAL A C 1
ATOM 2510 O O . VAL A 1 306 ? 14.241 -6.808 -15.813 1.00 95.62 306 VAL A O 1
ATOM 2513 N N . PRO A 1 307 ? 15.262 -6.683 -13.828 1.00 95.44 307 PRO A N 1
ATOM 2514 C CA . PRO A 1 307 ? 14.805 -5.318 -13.580 1.00 95.44 307 PRO A CA 1
ATOM 2515 C C . PRO A 1 307 ? 15.436 -4.340 -14.578 1.00 95.44 307 PRO A C 1
ATOM 2517 O O . PRO A 1 307 ? 16.628 -4.453 -14.904 1.00 95.44 307 PRO A O 1
ATOM 2520 N N . LEU A 1 308 ? 14.656 -3.353 -15.037 1.00 95.31 308 LEU A N 1
ATOM 2521 C CA . LEU A 1 308 ? 15.204 -2.259 -15.842 1.00 95.31 308 LEU A CA 1
ATOM 2522 C C . LEU A 1 308 ? 16.199 -1.449 -15.015 1.00 95.31 308 LEU A C 1
ATOM 2524 O O . LEU A 1 308 ? 17.311 -1.214 -15.476 1.00 95.31 308 LEU A O 1
ATOM 2528 N N . PHE A 1 309 ? 15.837 -1.095 -13.782 1.00 95.62 309 PHE A N 1
ATOM 2529 C CA . PHE A 1 309 ? 16.660 -0.275 -12.898 1.00 95.62 309 PHE A CA 1
ATOM 2530 C C . PHE A 1 309 ? 17.254 -1.113 -11.764 1.00 95.62 309 PHE A C 1
ATOM 2532 O O . PHE A 1 309 ? 16.528 -1.721 -10.980 1.00 95.62 309 PHE A O 1
ATOM 2539 N N . LEU A 1 310 ? 18.584 -1.133 -11.662 1.00 90.94 310 LEU A N 1
ATOM 2540 C CA . LEU A 1 310 ? 19.293 -1.814 -10.575 1.00 90.94 310 LEU A CA 1
ATOM 2541 C C . LEU A 1 310 ? 19.349 -0.928 -9.330 1.00 90.94 310 LEU A C 1
ATOM 2543 O O . LEU A 1 310 ? 19.500 0.288 -9.445 1.00 90.94 310 LEU A O 1
ATOM 2547 N N . THR A 1 311 ? 19.267 -1.530 -8.142 1.00 84.94 311 THR A N 1
ATOM 2548 C CA . THR A 1 311 ? 19.421 -0.824 -6.858 1.00 84.94 311 THR A CA 1
ATOM 2549 C C . THR A 1 311 ? 20.874 -0.442 -6.590 1.00 84.94 311 THR A C 1
ATOM 2551 O O . THR A 1 311 ? 21.136 0.656 -6.094 1.00 84.94 311 THR A O 1
ATOM 2554 N N . ASN A 1 312 ? 21.809 -1.311 -6.974 1.00 77.75 312 ASN A N 1
ATOM 2555 C CA . ASN A 1 312 ? 23.238 -1.112 -6.756 1.00 77.75 312 ASN A CA 1
ATOM 2556 C C . ASN A 1 312 ? 23.812 -0.053 -7.710 1.00 77.75 312 ASN A C 1
ATOM 2558 O O . ASN A 1 312 ? 23.336 0.114 -8.836 1.00 77.75 312 ASN A O 1
ATOM 2562 N N . ARG A 1 313 ? 24.817 0.667 -7.209 1.00 66.56 313 ARG A N 1
ATOM 2563 C CA . ARG A 1 313 ? 25.654 1.648 -7.906 1.00 66.56 313 ARG A CA 1
ATOM 2564 C C . ARG A 1 313 ? 27.119 1.299 -7.693 1.00 66.56 313 ARG A C 1
ATOM 2566 O O . ARG A 1 313 ? 27.382 0.442 -6.823 1.00 66.56 313 ARG A O 1
#

Radius of gyration: 25.84 Å; chains: 1; bounding box: 67×47×65 Å

Foldseek 3Di:
DPLFPDFDADPVRHTPVLLSLQLNVCVVVDPNVLSVLLSVLCVVLQNCCVPPPVNVVVVQHCLDDLVSNVVSVVCCCCPPQVWDWDADPLGFIETEADPSGDPCPVSHLVSLQSSQVSCLVVVVRVDNDRSFFAPVLVVVLVVVVVPDDDDDPDDDDDPVVVPDDPPPPPNRDRTRYHYDDPPPDDPDPPDPCVLVVVLVVLVPDPPRDLLNVLLSQQCVFFVDDSCFSQLFFQLQCVVVPLAFKGFTDDPPRSRDRDDMGGGDRVSSVSLLVCQLPVVLVVPPVSDHSVRVVVCVVVVNDDRSVGGSHDPDD

InterPro domains:
  IPR002104 Integrase, catalytic domain [PS51898] (182-313)
  IPR011010 DNA breaking-rejoining enzyme, catalytic core [SSF56349] (207-287)
  IPR013762 Integrase-like, catalytic domain superfamily [G3DSA:1.10.443.10] (200-306)

Sequence (313 aa):
MHGFPVIVFDRNNKIHLPLTVFAKEAHTAKSQGTANTYLNTILPFFSWLEIDPWQIRSGVTWNEKPERVRQAIYEYLIQKMCCKVRHHKYGFQVVDVTADSRSTTRIFLSALKLFYGVMVNKKHYPFENNPLVDAFSLHAIESLSNCGVPNGDFPRMPSISGTEEPRKRRKLSDSYFRLQGENWIPQIVDDVKLPGIILLGGSRLKRWGLREECITRLLFESGGRVSEVIGLTLGDWYSRGLLREANAFSKGSNGRRVKFLRWNNETSKLLQRYFDTERRKHDPNGYRLEDYLKLNHKKKIDLLSVPLFLTNR

Secondary structure (DSSP, 8-state):
--S-S---B-TTS-B-HHHHHHHHHHHHHS-HHHHHHHHHHHHHHHHHHHH-HHHHHHT--TTS-HHHHHHHHHHHHHHTT--EEEE-TTS-EEEEPPTTS-TTHHHHHHHHHHHHHHHHHTT-SSSSS-TTB-HHHHHHHHHHHHS-PPPPSSPPPPGGGS-SPPP-------BSEEEE-----------TTHHHHHHHHHHTSTT--HHHHHHHHHHHHH---HHHHHT-BHHHHHTTTTSSEEEEE-TTTTT-EEEEEE--HHHHHHHHHHIIIIIHHHSTT---HHHHHHHHHTTS--GGGSBSS-S--

pLDDT: mean 85.11, std 13.72, range [44.56, 97.25]